Protein AF-A0A9D8ISH4-F1 (afdb_monomer)

Secondary structure (DSSP, 8-state):
----HHHHHHHHHHHHHHHHHHHHHHHHHHHHT----PPPPPPSS-GGGS-SEETTEE--SPPPPPPHHHHHHHT-S-EEEEEEEETTEEEEEEEEEEEE---S-S------HHHHHHHTSSEEESS--EEEE-----TT-BTT-SPBPTTT-PBPPEEEEE-TTT--EEEEEPPBS--EEEEEEEEETTEEEEEEEEEE-EEETTEEES-GGG-

Radius of gyration: 23.62 Å; Cα contacts (8 Å, |Δi|>4): 314; chains: 1; bounding box: 50×70×56 Å

Mean predicted aligned error: 8.75 Å

Sequence (215 aa):
MRFEPSIKVAYIVACATLLSGAIGFRGAVRALNAFLHKQPAPLREPLTTLPMTFGKWRSMTKDEQLAPEVIEELGTSSYLNRVYSIDGDPAKGSLHLHIAFYTGMIDSVPHVPERCFTAGGGLEERAPPKQIRVPVDRSRWRDGEGPTNLASGARYPLATVADPVTLRQDEVVLPLGETLLTMIEFEQKNDPELLILGGYFFVANGRITPSAYSI

Foldseek 3Di:
DDDDPVVVVVVVVVVVVVVCCVVVVVVCCVVVVDDDWFAFDDDPDQPVPPDQDDDQWHFPDPWDDDDPVVCVVQQAPRKTWTKIPGNRDCVRHIDTDIDGDDTGDDDRQDDFCVPVVVVVVFKDFPDDKDKDFDDDPCVQWAAQPADAQPVPRGHFIWGWDQDPPPRDTDIDTAADDTAIKTKTWIAGPVGRVDIDITIDWDCPSRHIGNDSVVD

Structure (mmCIF, N/CA/C/O backbone):
data_AF-A0A9D8ISH4-F1
#
_entry.id   AF-A0A9D8ISH4-F1
#
loop_
_atom_site.group_PDB
_atom_site.id
_atom_site.type_symbol
_atom_site.label_atom_id
_atom_site.label_alt_id
_atom_site.label_comp_id
_atom_site.label_asym_id
_atom_site.label_entity_id
_atom_site.label_seq_id
_atom_site.pdbx_PDB_ins_code
_atom_site.Cartn_x
_atom_site.Cartn_y
_atom_site.Cartn_z
_atom_site.occupancy
_atom_site.B_iso_or_equiv
_atom_site.auth_seq_id
_atom_site.auth_comp_id
_atom_site.auth_asym_id
_atom_site.auth_atom_id
_atom_site.pdbx_PDB_model_num
ATOM 1 N N . MET A 1 1 ? -17.427 45.424 21.864 1.00 51.22 1 MET A N 1
ATOM 2 C CA . MET A 1 1 ? -18.610 44.633 21.453 1.00 51.22 1 MET A CA 1
ATOM 3 C C . MET A 1 1 ? -19.324 44.124 22.700 1.00 51.22 1 MET A C 1
ATOM 5 O O . MET A 1 1 ? -18.663 43.558 23.562 1.00 51.22 1 MET A O 1
ATOM 9 N N . ARG A 1 2 ? -20.634 44.364 22.847 1.00 72.62 2 ARG A N 1
ATOM 10 C CA . ARG A 1 2 ? -21.463 43.778 23.917 1.00 72.62 2 ARG A CA 1
ATOM 11 C C . ARG A 1 2 ? -22.325 42.692 23.282 1.00 72.62 2 ARG A C 1
ATOM 13 O O . ARG A 1 2 ? -23.177 43.009 22.466 1.00 72.62 2 ARG A O 1
ATOM 20 N N . PHE A 1 3 ? -22.070 41.436 23.630 1.00 75.06 3 PHE A N 1
ATOM 21 C CA . PHE A 1 3 ? -22.893 40.317 23.175 1.00 75.06 3 PHE A CA 1
ATOM 22 C C . PHE A 1 3 ? -24.252 40.336 23.872 1.00 75.06 3 PHE A C 1
ATOM 24 O O . PHE A 1 3 ? -24.325 40.633 25.073 1.00 75.06 3 PHE A O 1
ATOM 31 N N . GLU A 1 4 ? -25.300 39.992 23.126 1.00 87.44 4 GLU A N 1
ATOM 32 C CA . GLU A 1 4 ? -26.641 39.818 23.673 1.00 87.44 4 GLU A CA 1
ATOM 33 C C . GLU A 1 4 ? -26.655 38.740 24.774 1.00 87.44 4 GLU A C 1
ATOM 35 O O . GLU A 1 4 ? -25.885 37.774 24.712 1.00 87.44 4 GLU A O 1
ATOM 40 N N . PRO A 1 5 ? -27.511 38.877 25.804 1.00 82.50 5 PRO A N 1
ATOM 41 C CA . PRO A 1 5 ? -27.593 37.914 26.904 1.00 82.50 5 PRO A CA 1
ATOM 42 C C . PRO A 1 5 ? -27.866 36.474 26.445 1.00 82.50 5 PRO A C 1
ATOM 44 O O . PRO A 1 5 ? -27.293 35.539 26.999 1.00 82.50 5 PRO A O 1
ATOM 47 N N . SER A 1 6 ? -28.676 36.300 25.399 1.00 88.06 6 SER A N 1
ATOM 48 C CA . SER A 1 6 ? -28.987 35.012 24.761 1.00 88.06 6 SER A CA 1
ATOM 49 C C . SER A 1 6 ? -27.734 34.300 24.241 1.00 88.06 6 SER A C 1
ATOM 51 O O . SER A 1 6 ? -27.542 33.113 24.499 1.00 88.06 6 SER A O 1
ATOM 53 N N . ILE A 1 7 ? -26.838 35.039 23.581 1.00 89.56 7 ILE A N 1
ATOM 54 C CA . ILE A 1 7 ? -25.576 34.523 23.038 1.00 89.56 7 ILE A CA 1
ATOM 55 C C . ILE A 1 7 ? -24.659 34.053 24.170 1.00 89.56 7 ILE A C 1
ATOM 57 O O . ILE A 1 7 ? -24.036 33.000 24.065 1.00 89.56 7 ILE A O 1
ATOM 61 N N . LYS A 1 8 ? -24.602 34.792 25.285 1.00 88.38 8 LYS A N 1
ATOM 62 C CA . LYS A 1 8 ? -23.792 34.399 26.450 1.00 88.38 8 LYS A CA 1
ATOM 63 C C . LYS A 1 8 ? -24.300 33.109 27.086 1.00 88.38 8 LYS A C 1
ATOM 65 O O . LYS A 1 8 ? -23.495 32.251 27.427 1.00 88.38 8 LYS A O 1
ATOM 70 N N . VAL A 1 9 ? -25.619 32.967 27.226 1.00 91.94 9 VAL A N 1
ATOM 71 C CA . VAL A 1 9 ? -26.234 31.749 27.772 1.00 91.94 9 VAL A CA 1
ATOM 72 C C . VAL A 1 9 ? -25.964 30.558 26.855 1.00 91.94 9 VAL A C 1
ATOM 74 O O . VAL A 1 9 ? -25.479 29.535 27.329 1.00 91.94 9 VAL A O 1
ATOM 77 N N . ALA A 1 10 ? -26.192 30.705 25.547 1.00 91.69 10 ALA A N 1
ATOM 78 C CA . ALA A 1 10 ? -25.908 29.654 24.572 1.00 91.69 10 ALA A CA 1
ATOM 79 C C . ALA A 1 10 ? -24.428 29.234 24.595 1.00 91.69 10 ALA A C 1
ATOM 81 O O . ALA A 1 10 ? -24.122 28.044 24.613 1.00 91.69 10 ALA A O 1
ATOM 82 N N . TYR A 1 11 ? -23.514 30.204 24.674 1.00 93.88 11 TYR A N 1
ATOM 83 C CA . TYR A 1 11 ? -22.078 29.951 24.771 1.00 93.88 11 TYR A CA 1
ATOM 84 C C . TYR A 1 11 ? -21.706 29.187 26.048 1.00 93.88 11 TYR A C 1
ATOM 86 O O . TYR A 1 11 ? -20.989 28.192 25.984 1.00 93.88 11 TYR A O 1
ATOM 94 N N . ILE A 1 12 ? -22.236 29.597 27.206 1.00 95.94 12 ILE A N 1
ATOM 95 C CA . ILE A 1 12 ? -21.991 28.913 28.484 1.00 95.94 12 ILE A CA 1
ATOM 96 C C . ILE A 1 12 ? -22.506 27.474 28.436 1.00 95.94 12 ILE A C 1
ATOM 98 O O . ILE A 1 12 ? -21.797 26.564 28.860 1.00 95.94 12 ILE A O 1
ATOM 102 N N . VAL A 1 13 ? -23.706 27.251 27.894 1.00 96.19 13 VAL A N 1
ATOM 103 C CA . VAL A 1 13 ? -24.284 25.906 27.761 1.00 96.19 13 VAL A CA 1
ATOM 104 C C . VAL A 1 13 ? -23.443 25.038 26.824 1.00 96.19 13 VAL A C 1
ATOM 106 O O . VAL A 1 13 ? -23.154 23.888 27.159 1.00 96.19 13 VAL A O 1
ATOM 109 N N . ALA A 1 14 ? -22.991 25.579 25.691 1.00 95.31 14 ALA A N 1
ATOM 110 C CA . ALA A 1 14 ? -22.111 24.868 24.768 1.00 95.31 14 ALA A CA 1
ATOM 111 C C . ALA A 1 14 ? -20.779 24.493 25.439 1.00 95.31 14 ALA A C 1
ATOM 113 O O . ALA A 1 14 ? -20.383 23.327 25.414 1.00 95.31 14 ALA A O 1
ATOM 114 N N . CYS A 1 15 ? -20.127 25.440 26.120 1.00 96.50 15 CYS A N 1
ATOM 115 C CA . CYS A 1 15 ? -18.898 25.178 26.870 1.00 96.50 15 CYS A CA 1
ATOM 116 C C . CYS A 1 15 ? -19.106 24.138 27.977 1.00 96.50 15 CYS A C 1
ATOM 118 O O . CYS A 1 15 ? -18.292 23.227 28.112 1.00 96.50 15 CYS A O 1
ATOM 120 N N . ALA A 1 16 ? -20.193 24.235 28.745 1.00 96.31 16 ALA A N 1
ATOM 121 C CA . ALA A 1 16 ? -20.512 23.285 29.807 1.00 96.31 16 ALA A CA 1
ATOM 122 C C . ALA A 1 16 ? -20.758 21.873 29.256 1.00 96.31 16 ALA A C 1
ATOM 124 O O . ALA A 1 16 ? -20.293 20.903 29.848 1.00 96.31 16 ALA A O 1
ATOM 125 N N . THR A 1 17 ? -21.426 21.760 28.106 1.00 96.88 17 THR A N 1
ATOM 126 C CA . THR A 1 17 ? -21.674 20.481 27.421 1.00 96.88 17 THR A CA 1
ATOM 127 C C . THR A 1 17 ? -20.376 19.858 26.906 1.00 96.88 17 THR A C 1
ATOM 129 O O . THR A 1 17 ? -20.145 18.664 27.082 1.00 96.88 17 THR A O 1
ATOM 132 N N . LEU A 1 18 ? -19.487 20.658 26.310 1.00 96.56 18 LEU A N 1
ATOM 133 C CA . LEU A 1 18 ? -18.181 20.176 25.851 1.00 96.56 18 LEU A CA 1
ATOM 134 C C . LEU A 1 18 ? -17.292 19.746 27.026 1.00 96.56 18 LEU A C 1
ATOM 136 O O . LEU A 1 18 ? -16.641 18.704 26.956 1.00 96.56 18 LEU A O 1
ATOM 140 N N . LEU A 1 19 ? -17.289 20.512 28.122 1.00 96.62 19 LEU A N 1
ATOM 141 C CA . LEU A 1 19 ? -16.529 20.187 29.331 1.00 96.62 19 LEU A CA 1
ATOM 142 C C . LEU A 1 19 ? -17.052 18.921 30.012 1.00 96.62 19 LEU A C 1
ATOM 144 O O . LEU A 1 19 ? -16.258 18.050 30.372 1.00 96.62 19 LEU A O 1
ATOM 148 N N . SER A 1 20 ? -18.372 18.791 30.164 1.00 95.69 20 SER A N 1
ATOM 149 C CA . SER A 1 20 ? -18.982 17.599 30.755 1.00 95.69 20 SER A CA 1
ATOM 150 C C . SER A 1 20 ? -18.743 16.364 29.887 1.00 95.69 20 SER A C 1
ATOM 152 O O . SER A 1 20 ? -18.366 15.323 30.421 1.00 95.69 20 SER A O 1
ATOM 154 N N . GLY A 1 21 ? -18.845 16.493 28.561 1.00 94.56 21 GLY A N 1
ATOM 155 C CA . GLY A 1 21 ? -18.497 15.437 27.612 1.00 94.56 21 GLY A CA 1
ATOM 156 C C . GLY A 1 21 ? -17.030 15.016 27.716 1.00 94.56 21 GLY A C 1
ATOM 157 O O . GLY A 1 21 ? -16.741 13.830 27.852 1.00 94.56 21 GLY A O 1
ATOM 158 N N . ALA A 1 22 ? -16.095 15.969 27.733 1.00 92.25 22 ALA A N 1
ATOM 159 C CA . ALA A 1 22 ? -14.663 15.679 27.816 1.00 92.25 22 ALA A CA 1
ATOM 160 C C . ALA A 1 22 ? -14.268 14.987 29.134 1.00 92.25 22 ALA A C 1
ATOM 162 O O . ALA A 1 22 ? -13.502 14.020 29.124 1.00 92.25 22 ALA A O 1
ATOM 163 N N . ILE A 1 23 ? -14.792 15.464 30.269 1.00 95.31 23 ILE A N 1
ATOM 164 C CA . ILE A 1 23 ? -14.517 14.882 31.590 1.00 95.31 23 ILE A CA 1
ATOM 165 C C . ILE A 1 23 ? -15.210 13.523 31.727 1.00 95.31 23 ILE A C 1
ATOM 167 O O . ILE A 1 23 ? -14.569 12.549 32.125 1.00 95.31 23 ILE A O 1
ATOM 171 N N . GLY A 1 24 ? -16.492 13.442 31.363 1.00 92.56 24 GLY A N 1
ATOM 172 C CA . GLY A 1 24 ? -17.296 12.225 31.445 1.00 92.56 24 GLY A CA 1
ATOM 173 C C . GLY A 1 24 ? -16.736 11.099 30.582 1.00 92.56 24 GLY A C 1
ATOM 174 O O . GLY A 1 24 ? -16.565 9.986 31.071 1.00 92.56 24 GLY A O 1
ATOM 175 N N . PHE A 1 25 ? -16.351 11.395 29.337 1.00 87.81 25 PHE A N 1
ATOM 176 C CA . PHE A 1 25 ? -15.743 10.416 28.436 1.00 87.81 25 PHE A CA 1
ATOM 177 C C . PHE A 1 25 ? -14.405 9.895 28.973 1.00 87.81 25 PHE A C 1
ATOM 179 O O . PHE A 1 25 ? -14.207 8.685 29.064 1.00 87.81 25 PHE A O 1
ATOM 186 N N . ARG A 1 26 ? -13.500 10.783 29.414 1.00 83.62 26 ARG A N 1
ATOM 187 C CA . ARG A 1 2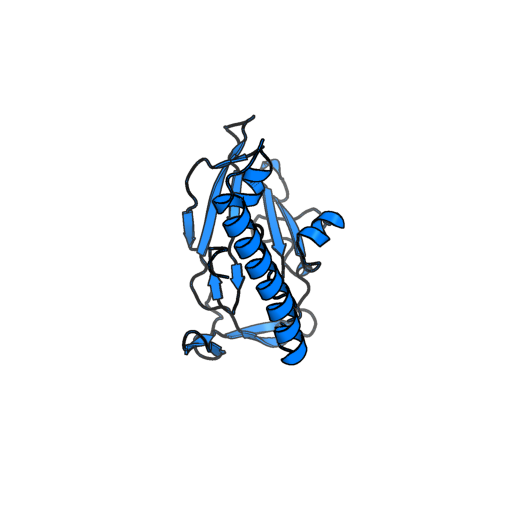6 ? -12.216 10.368 30.014 1.00 83.62 26 ARG A CA 1
ATOM 188 C C . ARG A 1 26 ? -12.411 9.544 31.287 1.00 83.62 26 ARG A C 1
ATOM 190 O O . ARG A 1 26 ? -11.677 8.579 31.502 1.00 83.62 26 ARG A O 1
ATOM 197 N N . GLY A 1 27 ? -13.378 9.920 32.124 1.00 89.06 27 GLY A N 1
ATOM 198 C CA . GLY A 1 27 ? -13.740 9.181 33.332 1.00 89.06 27 GLY A CA 1
ATOM 199 C C . GLY A 1 27 ? -14.270 7.784 33.012 1.00 89.06 27 GLY A C 1
ATOM 200 O O . GLY A 1 27 ? -13.794 6.810 33.589 1.00 89.06 27 GLY A O 1
ATOM 201 N N . ALA A 1 28 ? -15.179 7.679 32.040 1.00 87.75 28 ALA A N 1
ATOM 202 C CA . ALA A 1 28 ? -15.747 6.413 31.589 1.00 87.75 28 ALA A CA 1
ATOM 203 C C . ALA A 1 28 ? -14.683 5.483 30.987 1.00 87.75 28 ALA A C 1
ATOM 205 O O . ALA A 1 28 ? -14.603 4.326 31.385 1.00 87.75 28 ALA A O 1
ATOM 206 N N . VAL A 1 29 ? -13.818 5.983 30.097 1.00 84.44 29 VAL A N 1
ATOM 207 C CA . VAL A 1 29 ? -12.732 5.188 29.490 1.00 84.44 29 VAL A CA 1
ATOM 208 C C . VAL A 1 29 ? -11.794 4.622 30.560 1.00 84.44 29 VAL A C 1
ATOM 210 O O . VAL A 1 29 ? -11.464 3.437 30.519 1.00 84.44 29 VAL A O 1
ATOM 213 N N . ARG A 1 30 ? -11.413 5.437 31.556 1.00 81.31 30 ARG A N 1
ATOM 214 C CA . ARG A 1 30 ? -10.585 4.981 32.685 1.00 81.31 30 ARG A CA 1
ATOM 215 C C . ARG A 1 30 ? -11.300 3.959 33.565 1.00 81.31 30 ARG A C 1
ATOM 217 O O . ARG A 1 30 ? -10.693 2.960 33.925 1.00 81.31 30 ARG A O 1
ATOM 224 N N . ALA A 1 31 ? -12.562 4.199 33.915 1.00 86.81 31 ALA A N 1
ATOM 225 C CA . ALA A 1 31 ? -13.324 3.303 34.785 1.00 86.81 31 ALA A CA 1
ATOM 226 C C . ALA A 1 31 ? -13.604 1.944 34.124 1.00 86.81 31 ALA A C 1
ATOM 228 O O . ALA A 1 31 ? -13.590 0.917 34.795 1.00 86.81 31 ALA A O 1
ATOM 229 N N . LEU A 1 32 ? -13.836 1.939 32.809 1.00 85.38 32 LEU A N 1
ATOM 230 C CA . LEU A 1 32 ? -14.148 0.737 32.037 1.00 85.38 32 LEU A CA 1
ATOM 231 C C . LEU A 1 32 ? -12.897 -0.012 31.551 1.00 85.38 32 LEU A C 1
ATOM 233 O O . LEU A 1 32 ? -13.042 -1.086 30.974 1.00 85.38 32 LEU A O 1
ATOM 237 N N . ASN A 1 33 ? -11.689 0.545 31.740 1.00 76.69 33 ASN A N 1
ATOM 238 C CA . ASN A 1 33 ? -10.442 0.058 31.124 1.00 76.69 33 ASN A CA 1
ATOM 239 C C . ASN A 1 33 ? -10.601 -0.245 29.621 1.00 76.69 33 ASN A C 1
ATOM 241 O O . ASN A 1 33 ? -9.975 -1.152 29.072 1.00 76.69 33 ASN A O 1
ATOM 245 N N . ALA A 1 34 ? -11.473 0.511 28.955 1.00 72.31 34 ALA A N 1
ATOM 246 C CA . ALA A 1 34 ? -11.837 0.284 27.570 1.00 72.31 34 ALA A CA 1
ATOM 247 C C . ALA A 1 34 ? -10.789 0.939 26.669 1.00 72.31 34 ALA A C 1
ATOM 249 O O . ALA A 1 34 ? -10.967 2.057 26.188 1.00 72.31 34 ALA A O 1
ATOM 250 N N . PHE A 1 35 ? -9.680 0.237 26.459 1.00 68.25 35 PHE A N 1
ATOM 251 C CA . PHE A 1 35 ? -8.685 0.603 25.463 1.00 68.25 35 PHE A CA 1
ATOM 252 C C . PHE A 1 35 ? -8.769 -0.400 24.325 1.00 68.25 35 PHE A C 1
ATOM 254 O O . PHE A 1 35 ? -8.566 -1.599 24.514 1.00 68.25 35 PHE A O 1
ATOM 261 N N . LEU A 1 36 ? -9.063 0.095 23.127 1.00 66.50 36 LEU A N 1
ATOM 262 C CA . LEU A 1 36 ? -8.751 -0.669 21.934 1.00 66.50 36 LEU A CA 1
ATOM 263 C C . LEU A 1 36 ? -7.227 -0.822 21.918 1.00 66.50 36 LEU A C 1
ATOM 265 O O . LEU A 1 36 ? -6.49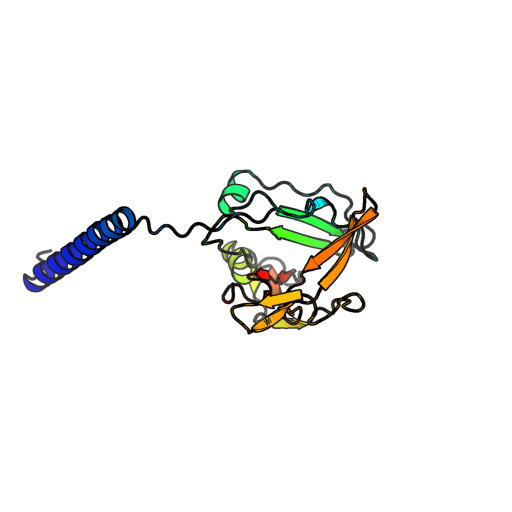6 0.152 22.090 1.00 66.50 36 LEU A O 1
ATOM 269 N N . HIS A 1 37 ? -6.752 -2.053 21.773 1.00 67.38 37 HIS A N 1
ATOM 270 C CA . HIS A 1 37 ? -5.337 -2.354 21.631 1.00 67.38 37 HIS A CA 1
ATOM 271 C C . HIS A 1 37 ? -5.193 -3.329 20.472 1.00 67.38 37 HIS A C 1
ATOM 273 O O . HIS A 1 37 ? -5.579 -4.496 20.570 1.00 67.38 37 HIS A O 1
ATOM 279 N N . LYS A 1 38 ? -4.691 -2.833 19.341 1.00 74.25 38 LYS A N 1
ATOM 280 C CA . LYS A 1 38 ? -4.418 -3.675 18.181 1.00 74.25 38 LYS A CA 1
ATOM 281 C C . LYS A 1 38 ? -3.066 -4.336 18.396 1.00 74.25 38 LYS A C 1
ATOM 283 O O . LYS A 1 38 ? -2.053 -3.649 18.464 1.00 74.25 38 LYS A O 1
ATOM 288 N N . GLN A 1 39 ? -3.049 -5.660 18.503 1.00 77.56 39 GLN A N 1
ATOM 289 C CA . GLN A 1 39 ? -1.787 -6.385 18.597 1.00 77.56 39 GLN A CA 1
ATOM 290 C C . GLN A 1 39 ? -0.997 -6.238 17.287 1.00 77.56 39 GLN A C 1
ATOM 292 O O . GLN A 1 39 ? -1.594 -6.299 16.205 1.00 77.56 39 GLN A O 1
ATOM 297 N N . PRO A 1 40 ? 0.330 -6.037 17.357 1.00 82.38 40 PRO A N 1
ATOM 298 C CA . PRO A 1 40 ? 1.155 -6.005 16.166 1.00 82.38 40 PRO A CA 1
ATOM 299 C C . PRO A 1 40 ? 1.231 -7.399 15.537 1.00 82.38 40 PRO A C 1
ATOM 301 O O . PRO A 1 40 ? 1.553 -8.385 16.193 1.00 82.38 40 PRO A O 1
ATOM 304 N N . ALA A 1 41 ? 0.960 -7.467 14.240 1.00 85.19 41 ALA A N 1
ATOM 305 C CA . ALA A 1 41 ? 1.348 -8.581 13.394 1.00 85.19 41 ALA A CA 1
ATOM 306 C C . ALA A 1 41 ? 2.786 -8.352 12.892 1.00 85.19 41 ALA A C 1
ATOM 308 O O . ALA A 1 41 ? 3.046 -7.288 12.317 1.00 85.19 41 ALA A O 1
ATOM 309 N N . PRO A 1 42 ? 3.721 -9.295 13.098 1.00 87.50 42 PRO A N 1
ATOM 310 C CA . PRO A 1 42 ? 5.059 -9.191 12.537 1.00 87.50 42 PRO A CA 1
ATOM 311 C C . PRO A 1 42 ? 5.039 -9.456 11.028 1.00 87.50 42 PRO A C 1
ATOM 313 O O . PRO A 1 42 ? 4.213 -10.221 10.520 1.00 87.50 42 PRO A O 1
ATOM 316 N N . LEU A 1 43 ? 5.991 -8.857 10.315 1.00 89.62 43 LEU A N 1
ATOM 317 C CA . LEU A 1 43 ? 6.308 -9.276 8.955 1.00 89.62 43 LEU A CA 1
ATOM 318 C C . LEU A 1 43 ? 6.869 -10.705 8.975 1.00 89.62 43 LEU A C 1
ATOM 320 O O . LEU A 1 43 ? 7.671 -11.043 9.844 1.00 89.62 43 LEU A O 1
ATOM 324 N N . ARG A 1 44 ? 6.461 -11.531 8.004 1.00 85.69 44 ARG A N 1
ATOM 325 C CA . ARG A 1 44 ? 7.043 -12.873 7.817 1.00 85.69 44 ARG A CA 1
ATOM 326 C C . ARG A 1 44 ? 8.494 -12.794 7.354 1.00 85.69 44 ARG A C 1
ATOM 328 O O . ARG A 1 44 ? 9.328 -13.555 7.821 1.00 85.69 44 ARG A O 1
ATOM 335 N N . GLU A 1 45 ? 8.772 -11.844 6.468 1.00 87.44 45 GLU A N 1
ATOM 336 C CA . GLU A 1 45 ? 10.099 -11.552 5.941 1.00 87.44 45 GLU A CA 1
ATOM 337 C C . GLU A 1 45 ? 10.301 -10.034 5.840 1.00 87.44 45 GLU A C 1
ATOM 339 O O . GLU A 1 45 ? 9.321 -9.298 5.670 1.00 87.44 45 GLU A O 1
ATOM 344 N N . PRO A 1 46 ? 11.549 -9.542 5.917 1.00 90.25 46 PRO A N 1
ATOM 345 C CA . PRO A 1 46 ? 11.852 -8.143 5.638 1.00 90.25 46 PRO A CA 1
ATOM 346 C C . PRO A 1 46 ? 11.381 -7.730 4.237 1.00 90.25 46 PRO A C 1
ATOM 348 O O . PRO A 1 46 ? 11.580 -8.465 3.278 1.00 90.25 46 PRO A O 1
ATOM 351 N N . LEU A 1 47 ? 10.844 -6.516 4.076 1.00 92.25 47 LEU A N 1
ATOM 352 C CA . LEU A 1 47 ? 10.408 -6.015 2.758 1.00 92.25 47 LEU A CA 1
ATOM 353 C C . LEU A 1 47 ? 11.551 -5.951 1.726 1.00 92.25 47 LEU A C 1
ATOM 355 O O . LEU A 1 47 ? 11.312 -5.963 0.520 1.00 92.25 47 LEU A O 1
ATOM 359 N N . THR A 1 48 ? 12.799 -5.927 2.195 1.00 90.44 48 THR A N 1
ATOM 360 C CA . THR A 1 48 ? 14.009 -5.946 1.369 1.00 90.44 48 THR A CA 1
ATOM 361 C C . THR A 1 48 ? 14.198 -7.255 0.596 1.00 90.44 48 THR A C 1
ATOM 363 O O . THR A 1 48 ? 14.988 -7.259 -0.348 1.00 90.44 48 THR A O 1
ATOM 366 N N . THR A 1 49 ? 13.472 -8.336 0.931 1.00 89.56 49 THR A N 1
ATOM 367 C CA . THR A 1 49 ? 13.502 -9.603 0.173 1.00 89.56 49 THR A CA 1
ATOM 368 C C . THR A 1 49 ? 12.835 -9.498 -1.197 1.00 89.56 49 THR A C 1
ATOM 370 O O . THR A 1 49 ? 13.043 -10.367 -2.046 1.00 89.56 49 THR A O 1
ATOM 373 N N . LEU A 1 50 ? 12.090 -8.416 -1.466 1.00 90.81 50 LEU A N 1
ATOM 374 C CA . LEU A 1 50 ? 11.595 -8.130 -2.808 1.00 90.81 50 LEU A CA 1
ATOM 375 C C . LEU A 1 50 ? 12.756 -8.100 -3.816 1.00 90.81 50 LEU A C 1
ATOM 377 O O . LEU A 1 50 ? 13.822 -7.549 -3.521 1.00 90.81 50 LEU A O 1
ATOM 381 N N . PRO A 1 51 ? 12.577 -8.674 -5.016 1.00 91.69 51 PRO A N 1
ATOM 382 C CA . PRO A 1 51 ? 13.674 -8.863 -5.952 1.00 91.69 51 PRO A CA 1
ATOM 383 C C . PRO A 1 51 ? 14.213 -7.526 -6.470 1.00 91.69 51 PRO A C 1
ATOM 385 O O . PRO A 1 51 ? 13.461 -6.607 -6.779 1.00 91.69 51 PRO A O 1
ATOM 388 N N . MET A 1 52 ? 15.532 -7.438 -6.650 1.00 93.50 52 MET A N 1
ATOM 389 C CA . MET A 1 52 ? 16.187 -6.268 -7.259 1.00 93.50 52 MET A CA 1
ATOM 390 C C . MET A 1 52 ? 15.939 -6.163 -8.770 1.00 93.50 52 MET A C 1
ATOM 392 O O . MET A 1 52 ? 16.290 -5.169 -9.403 1.00 93.50 52 MET A O 1
ATOM 396 N N . THR A 1 53 ? 15.387 -7.203 -9.391 1.00 93.25 53 THR A N 1
ATOM 397 C CA . THR A 1 53 ? 15.114 -7.246 -10.828 1.00 93.25 53 THR A CA 1
ATOM 398 C C . THR A 1 53 ? 13.852 -8.051 -11.091 1.00 93.25 53 THR A C 1
ATOM 400 O O . THR A 1 53 ? 13.704 -9.155 -10.572 1.00 93.25 53 THR A O 1
ATOM 403 N N . PHE A 1 54 ? 12.964 -7.525 -11.929 1.00 90.31 54 PHE A N 1
ATOM 404 C CA . PHE A 1 54 ? 11.800 -8.246 -12.436 1.00 90.31 54 PHE A CA 1
ATOM 405 C C . PHE A 1 54 ? 11.573 -7.895 -13.910 1.00 90.31 54 PHE A C 1
ATOM 407 O O . PHE A 1 54 ? 11.344 -6.744 -14.287 1.00 90.31 54 PHE A O 1
ATOM 414 N N . GLY A 1 55 ? 11.675 -8.896 -14.786 1.00 92.19 55 GLY A N 1
ATOM 415 C CA . GLY A 1 55 ? 11.667 -8.661 -16.231 1.00 92.19 55 GLY A CA 1
ATOM 416 C C . GLY A 1 55 ? 12.777 -7.687 -16.646 1.00 92.19 55 GLY A C 1
ATOM 417 O O . GLY A 1 55 ? 13.949 -7.934 -16.374 1.00 92.19 55 GLY A O 1
ATOM 418 N N . LYS A 1 56 ? 12.403 -6.577 -17.297 1.00 94.75 56 LYS A N 1
ATOM 419 C CA . LYS A 1 56 ? 13.337 -5.513 -17.713 1.00 94.75 56 LYS A CA 1
ATOM 420 C C . LYS A 1 56 ? 13.624 -4.480 -16.623 1.00 94.75 56 LYS A C 1
ATOM 422 O O . LYS A 1 56 ? 14.516 -3.660 -16.790 1.00 94.75 56 LYS A O 1
ATOM 427 N N . TRP A 1 57 ? 12.870 -4.479 -15.531 1.00 96.25 57 TRP A N 1
ATOM 428 C CA . TRP A 1 57 ? 13.034 -3.501 -14.464 1.00 96.25 57 TRP A CA 1
ATOM 429 C C . TRP A 1 57 ? 14.147 -3.941 -13.530 1.00 96.25 57 TRP A C 1
ATOM 431 O O . TRP A 1 57 ? 14.114 -5.054 -13.005 1.00 96.25 57 TRP A O 1
ATOM 441 N N . ARG A 1 58 ? 15.126 -3.065 -13.312 1.00 96.06 58 ARG A N 1
ATOM 442 C CA . ARG A 1 58 ? 16.264 -3.316 -12.430 1.00 96.06 58 ARG A CA 1
ATOM 443 C C . ARG A 1 58 ? 16.459 -2.141 -11.486 1.00 96.06 58 ARG A C 1
ATOM 445 O O . ARG A 1 58 ? 16.536 -1.000 -11.931 1.00 96.06 58 ARG A O 1
ATOM 452 N N . SER A 1 59 ? 16.568 -2.437 -10.197 1.00 93.50 59 SER A N 1
ATOM 453 C CA . SER A 1 59 ? 17.073 -1.490 -9.211 1.00 93.50 59 SER A CA 1
ATOM 454 C C . SER A 1 59 ? 18.596 -1.586 -9.184 1.00 93.50 59 SER A C 1
ATOM 456 O O . S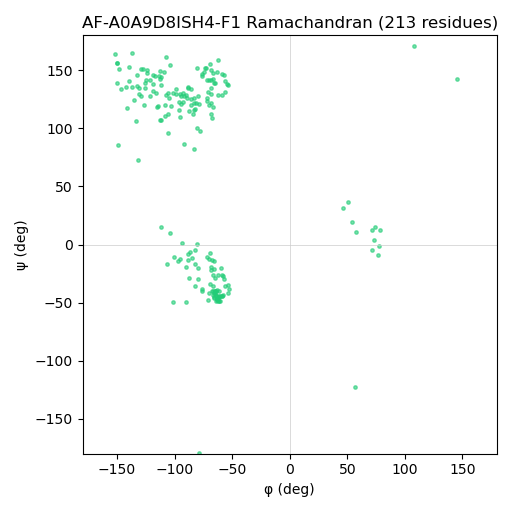ER A 1 59 ? 19.155 -2.661 -8.957 1.00 93.50 59 SER A O 1
ATOM 458 N N . MET A 1 60 ? 19.263 -0.472 -9.479 1.00 84.75 60 MET A N 1
ATOM 459 C CA . MET A 1 60 ? 20.727 -0.351 -9.450 1.00 84.75 60 MET A CA 1
ATOM 460 C C . MET A 1 60 ? 21.225 0.330 -8.171 1.00 84.75 60 MET A C 1
ATOM 462 O O . MET A 1 60 ? 22.427 0.353 -7.906 1.00 84.75 60 MET A O 1
ATOM 466 N N . THR A 1 61 ? 20.309 0.896 -7.388 1.00 80.19 61 THR A N 1
ATOM 467 C CA . THR A 1 61 ? 20.594 1.658 -6.176 1.00 80.19 61 THR A CA 1
ATOM 468 C C . THR A 1 61 ? 20.209 0.860 -4.935 1.00 80.19 61 THR A C 1
ATOM 470 O O . THR A 1 61 ? 19.470 -0.125 -4.993 1.00 80.19 61 THR A O 1
ATOM 473 N N . LYS A 1 62 ? 20.755 1.267 -3.786 1.00 87.38 62 LYS A N 1
ATOM 474 C CA . LYS A 1 62 ? 20.261 0.789 -2.493 1.00 87.38 62 LYS A CA 1
ATOM 475 C C . LYS A 1 62 ? 18.871 1.366 -2.235 1.00 87.38 62 LYS A C 1
ATOM 477 O O . LYS A 1 62 ? 18.553 2.441 -2.737 1.00 87.38 62 LYS A O 1
ATOM 482 N N . ASP A 1 63 ? 18.104 0.663 -1.411 1.00 92.94 63 ASP A N 1
ATOM 483 C CA . ASP A 1 63 ? 16.809 1.139 -0.932 1.00 92.94 63 ASP A CA 1
ATOM 484 C C . ASP A 1 63 ? 16.966 2.495 -0.240 1.00 92.94 63 ASP A C 1
ATOM 486 O O . ASP A 1 63 ? 17.866 2.687 0.588 1.00 92.94 63 ASP A O 1
ATOM 490 N N . GLU A 1 64 ? 16.109 3.438 -0.616 1.00 93.38 64 GLU A N 1
ATOM 491 C CA . GLU A 1 64 ? 16.155 4.801 -0.108 1.00 93.38 64 GLU A CA 1
ATOM 492 C C . GLU A 1 64 ? 15.717 4.815 1.356 1.00 93.38 64 GLU A C 1
ATOM 494 O O . GLU A 1 64 ? 14.692 4.241 1.731 1.00 93.38 64 GLU A O 1
ATOM 499 N N . GLN A 1 65 ? 16.509 5.479 2.193 1.00 93.88 65 GLN A N 1
ATOM 500 C CA . GLN A 1 65 ? 16.178 5.684 3.597 1.00 93.88 65 GLN A CA 1
ATOM 501 C C . GLN A 1 65 ? 15.441 7.009 3.737 1.00 93.88 65 GLN A C 1
ATOM 503 O O . GLN A 1 65 ? 15.918 8.045 3.272 1.00 93.88 65 GLN A O 1
ATOM 508 N N . LEU A 1 66 ? 14.283 6.968 4.386 1.00 92.06 66 LEU A N 1
ATOM 509 C CA . LEU A 1 66 ? 13.528 8.158 4.742 1.00 92.06 66 LEU A CA 1
ATOM 510 C C . LEU A 1 66 ? 14.192 8.872 5.921 1.00 92.06 66 LEU A C 1
ATOM 512 O O . LEU A 1 66 ? 14.796 8.244 6.794 1.00 92.06 66 LEU A O 1
ATOM 516 N N . ALA A 1 67 ? 14.065 10.198 5.941 1.00 93.50 67 ALA A N 1
ATOM 517 C CA . ALA A 1 67 ? 14.496 10.994 7.080 1.00 93.50 67 ALA A CA 1
ATOM 51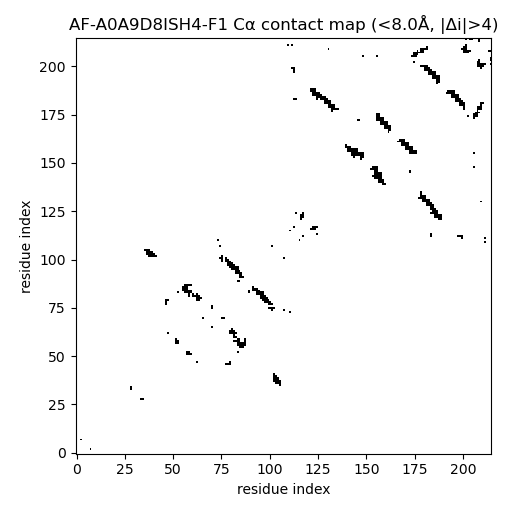8 C C . ALA A 1 67 ? 13.672 10.625 8.333 1.00 93.50 67 ALA A C 1
ATOM 520 O O . ALA A 1 67 ? 12.501 10.256 8.190 1.00 93.50 67 ALA A O 1
ATOM 521 N N . PRO A 1 68 ? 14.242 10.716 9.550 1.00 93.12 68 PRO A N 1
ATOM 522 C CA . PRO A 1 68 ? 13.550 10.348 10.787 1.00 93.12 68 PRO A CA 1
ATOM 523 C C . PRO A 1 68 ? 12.188 11.025 10.963 1.00 93.12 68 PRO A C 1
ATOM 525 O O . PRO A 1 68 ? 11.237 10.381 11.394 1.00 93.12 68 PRO A O 1
ATOM 528 N N . GLU A 1 69 ? 12.081 12.291 10.565 1.00 91.38 69 GLU A N 1
ATOM 529 C CA . GLU A 1 69 ? 10.855 13.085 10.652 1.00 91.38 69 GLU A CA 1
ATOM 530 C C . GLU A 1 69 ? 9.761 12.508 9.740 1.00 91.38 69 GLU A C 1
ATOM 532 O O . GLU A 1 69 ? 8.607 12.378 10.138 1.00 91.38 69 GLU A O 1
ATOM 537 N N . VAL A 1 70 ? 10.138 12.065 8.536 1.00 88.38 70 VAL A N 1
ATOM 538 C CA . VAL A 1 70 ? 9.210 11.430 7.589 1.00 88.38 70 VAL A CA 1
ATOM 539 C C . VAL A 1 70 ? 8.774 10.054 8.092 1.00 88.38 70 VAL A C 1
ATOM 541 O O . VAL A 1 70 ? 7.636 9.657 7.873 1.00 88.38 70 VAL A O 1
ATOM 544 N N . ILE A 1 71 ? 9.649 9.315 8.780 1.00 89.69 71 ILE A N 1
ATOM 545 C CA . ILE A 1 71 ? 9.302 8.018 9.385 1.00 89.69 71 ILE A CA 1
ATOM 546 C C . ILE A 1 71 ? 8.286 8.201 10.519 1.00 89.69 71 ILE A C 1
ATOM 548 O O . ILE A 1 71 ? 7.366 7.391 10.655 1.00 89.69 71 ILE A O 1
ATOM 552 N N . GLU A 1 72 ? 8.444 9.255 11.323 1.00 88.00 72 GLU A N 1
ATOM 553 C CA . GLU A 1 72 ? 7.499 9.609 12.382 1.00 88.00 72 GLU A CA 1
ATOM 554 C C . GLU A 1 72 ? 6.120 9.945 11.802 1.00 88.00 72 GLU A C 1
ATOM 556 O O . GLU A 1 72 ? 5.122 9.369 12.238 1.00 88.00 72 GLU A O 1
ATOM 561 N N . GLU A 1 73 ? 6.066 10.790 10.768 1.00 86.12 73 GLU A N 1
ATOM 562 C CA . GLU A 1 73 ? 4.820 11.135 10.072 1.00 86.12 73 GLU A CA 1
ATOM 563 C C . GLU A 1 73 ? 4.183 9.932 9.368 1.00 86.12 73 GLU A C 1
ATOM 565 O O . GLU A 1 73 ? 2.965 9.753 9.424 1.00 86.12 73 GLU A O 1
ATOM 570 N N . LEU A 1 74 ? 5.002 9.074 8.748 1.00 87.31 74 LEU A N 1
ATOM 571 C CA . LEU A 1 74 ? 4.550 7.842 8.109 1.00 87.31 74 LEU A CA 1
ATOM 572 C C . LEU A 1 74 ? 3.930 6.880 9.127 1.00 87.31 74 LEU A C 1
ATOM 574 O O . LEU A 1 74 ? 3.113 6.048 8.747 1.00 87.31 74 LEU A O 1
ATOM 578 N N . GLY A 1 75 ? 4.318 6.949 10.404 1.00 87.88 75 GLY A N 1
ATOM 579 C CA . GLY A 1 75 ? 3.776 6.107 11.470 1.00 87.88 75 GLY A CA 1
ATOM 580 C C . GLY A 1 75 ? 4.220 4.641 11.401 1.00 87.88 75 GLY A C 1
ATOM 581 O O . GLY A 1 75 ? 3.658 3.788 12.088 1.00 87.88 75 GLY A O 1
ATOM 582 N N . THR A 1 76 ? 5.216 4.305 10.578 1.00 89.19 76 THR A N 1
ATOM 583 C CA . THR A 1 76 ? 5.826 2.970 10.569 1.00 89.19 76 THR A CA 1
ATOM 584 C C . THR A 1 76 ? 7.292 3.015 10.162 1.00 89.19 76 THR A C 1
ATOM 586 O O . THR A 1 76 ? 7.684 3.706 9.227 1.00 89.19 76 THR A O 1
ATOM 589 N N . SER A 1 77 ? 8.111 2.217 10.847 1.00 89.81 77 SER A N 1
ATOM 590 C CA . SER A 1 77 ? 9.506 1.960 10.475 1.00 89.81 77 SER A CA 1
ATOM 591 C C . SER A 1 77 ? 9.660 0.782 9.509 1.00 89.81 77 SER A C 1
ATOM 593 O O . SER A 1 77 ? 10.747 0.546 8.990 1.00 89.81 77 SER A O 1
ATOM 595 N N . SER A 1 78 ? 8.584 0.029 9.256 1.00 92.31 78 SER A N 1
ATOM 596 C CA . SER A 1 78 ? 8.571 -1.078 8.300 1.00 92.31 78 SER A CA 1
ATOM 597 C C . SER A 1 78 ? 8.126 -0.569 6.935 1.00 92.31 78 SER A C 1
ATOM 599 O O . SER A 1 78 ? 6.942 -0.623 6.598 1.00 92.31 78 SER A O 1
ATOM 601 N N . TYR A 1 79 ? 9.081 -0.070 6.155 1.00 94.38 79 TYR A N 1
ATOM 602 C CA . TYR A 1 79 ? 8.838 0.431 4.807 1.00 94.38 79 TYR A CA 1
ATOM 603 C C . TYR A 1 79 ? 9.921 -0.018 3.816 1.00 94.38 79 TYR A C 1
ATOM 605 O O . TYR A 1 79 ? 10.991 -0.490 4.204 1.00 94.38 79 TYR A O 1
ATOM 613 N N . LEU A 1 80 ? 9.624 0.117 2.525 1.00 95.62 80 LEU A N 1
ATOM 614 C CA . LEU A 1 80 ? 10.567 -0.038 1.423 1.00 95.62 80 LEU A CA 1
ATOM 615 C C . LEU A 1 80 ? 10.361 1.104 0.431 1.00 95.62 80 LEU A C 1
ATOM 617 O O . LEU A 1 80 ? 9.264 1.243 -0.108 1.00 95.62 80 LEU A O 1
ATOM 621 N N . ASN A 1 81 ? 11.434 1.839 0.139 1.00 95.44 81 ASN A N 1
ATOM 622 C CA . ASN A 1 81 ? 11.500 2.776 -0.978 1.00 95.44 81 ASN A CA 1
ATOM 623 C C . ASN A 1 81 ? 12.550 2.281 -1.962 1.00 95.44 81 ASN A C 1
ATOM 625 O O . ASN A 1 81 ? 13.726 2.169 -1.614 1.00 95.44 81 ASN A O 1
ATOM 629 N N . ARG A 1 82 ? 12.136 1.970 -3.188 1.00 95.31 82 ARG A N 1
ATOM 630 C CA . ARG A 1 82 ? 13.045 1.456 -4.211 1.00 95.31 82 ARG A CA 1
ATOM 631 C C . ARG A 1 82 ? 12.703 2.011 -5.578 1.00 95.31 82 ARG A C 1
ATOM 633 O O . ARG A 1 82 ? 11.547 1.991 -5.991 1.00 95.31 82 ARG A O 1
ATOM 640 N N . VAL A 1 83 ? 13.735 2.418 -6.305 1.00 95.31 83 VAL A N 1
ATOM 641 C CA . VAL A 1 83 ? 13.616 2.875 -7.687 1.00 95.31 83 VAL A CA 1
ATOM 642 C C . VAL A 1 83 ? 14.052 1.762 -8.629 1.00 95.31 83 VAL A C 1
ATOM 644 O O . VAL A 1 83 ? 15.123 1.179 -8.471 1.00 95.31 83 VAL A O 1
ATOM 647 N N . TYR A 1 84 ? 13.224 1.470 -9.625 1.00 96.06 84 TYR A N 1
ATOM 648 C CA . TYR A 1 84 ? 13.566 0.577 -10.723 1.00 96.06 84 TYR A CA 1
ATOM 649 C C . TYR A 1 84 ? 13.672 1.365 -12.018 1.00 96.06 84 TYR A C 1
ATOM 651 O O . TYR A 1 84 ? 12.868 2.257 -12.275 1.00 96.06 84 TYR A O 1
ATOM 659 N N . SER A 1 85 ? 14.608 0.975 -12.875 1.00 96.38 85 SER A N 1
ATOM 660 C CA . SER A 1 85 ? 14.736 1.537 -14.218 1.00 96.38 85 SER A CA 1
ATOM 661 C C . SER A 1 85 ? 14.768 0.441 -15.272 1.00 96.38 85 SER A C 1
ATOM 663 O O . SER A 1 85 ? 15.213 -0.682 -15.007 1.00 96.38 85 SER A O 1
ATOM 665 N N . ILE A 1 86 ? 14.289 0.753 -16.474 1.00 95.12 86 ILE A N 1
ATOM 666 C CA . ILE A 1 86 ? 14.272 -0.203 -17.586 1.00 95.12 86 ILE A CA 1
ATOM 667 C C . ILE A 1 86 ? 15.710 -0.475 -18.036 1.00 95.12 86 ILE A C 1
ATOM 669 O O . ILE A 1 86 ? 16.447 0.437 -18.392 1.00 95.12 86 ILE A O 1
ATOM 673 N N . ASP A 1 87 ? 16.121 -1.741 -17.998 1.00 93.44 87 ASP A N 1
ATOM 674 C CA . ASP A 1 87 ? 17.491 -2.211 -18.229 1.00 93.44 87 ASP A CA 1
ATOM 675 C C . ASP A 1 87 ? 18.547 -1.529 -17.329 1.00 93.44 87 ASP A C 1
ATOM 677 O O . ASP A 1 87 ? 19.740 -1.568 -17.630 1.00 93.44 87 ASP A O 1
ATOM 681 N N . GLY A 1 88 ? 18.125 -0.916 -16.215 1.00 90.69 88 GLY A N 1
ATOM 682 C CA . GLY A 1 88 ? 18.987 -0.112 -15.342 1.00 90.69 88 GLY A CA 1
ATOM 683 C C . GLY A 1 88 ? 19.277 1.307 -15.850 1.00 90.69 88 GLY A C 1
ATOM 684 O O . GLY A 1 88 ? 20.159 1.959 -15.300 1.00 90.69 88 GLY A O 1
ATOM 685 N N . ASP A 1 89 ? 18.554 1.784 -16.867 1.00 92.69 89 ASP A N 1
ATOM 686 C CA . ASP A 1 89 ? 18.694 3.123 -17.446 1.00 92.69 89 ASP A CA 1
ATOM 687 C C . ASP A 1 89 ? 17.448 3.986 -17.147 1.00 92.69 89 ASP A C 1
ATOM 689 O O . ASP A 1 89 ? 16.386 3.754 -17.738 1.00 92.69 89 ASP A O 1
ATOM 693 N N . PRO A 1 90 ? 17.541 4.980 -16.238 1.00 90.00 90 PRO A N 1
ATOM 694 C CA . PRO A 1 90 ? 16.416 5.845 -15.882 1.00 90.00 90 PRO A CA 1
ATOM 695 C C . PRO A 1 90 ? 15.834 6.625 -17.065 1.00 90.00 90 PRO A C 1
ATOM 697 O O . PRO A 1 90 ? 14.643 6.932 -17.050 1.00 90.00 90 PRO A O 1
ATOM 700 N N . ALA A 1 91 ? 16.629 6.906 -18.106 1.00 89.75 91 ALA A N 1
ATOM 701 C CA . ALA A 1 91 ? 16.169 7.644 -19.283 1.00 89.75 91 ALA A CA 1
ATOM 702 C C . ALA A 1 91 ? 15.155 6.848 -20.122 1.00 89.75 91 ALA A C 1
A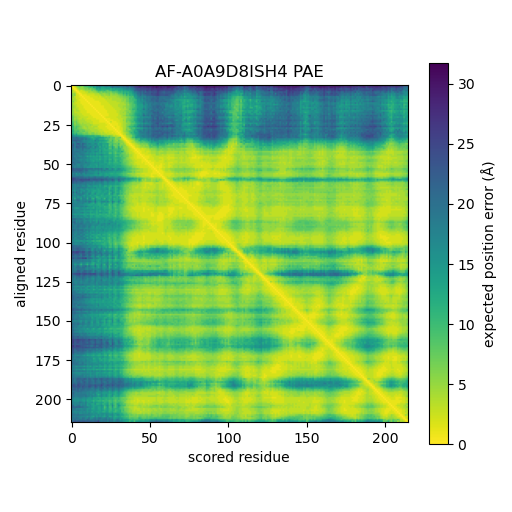TOM 704 O O . ALA A 1 91 ? 14.364 7.432 -20.860 1.00 89.75 91 ALA A O 1
ATOM 705 N N . LYS A 1 92 ? 15.146 5.514 -19.998 1.00 91.44 92 LYS A N 1
ATOM 706 C CA . LYS A 1 92 ? 14.153 4.645 -20.648 1.00 91.44 92 LYS A CA 1
ATOM 707 C C . LYS A 1 92 ? 12.844 4.547 -19.865 1.00 91.44 92 LYS A C 1
ATOM 709 O O . LYS A 1 92 ? 11.847 4.084 -20.414 1.00 91.44 92 LYS A O 1
ATOM 714 N N . GLY A 1 93 ? 12.855 4.931 -18.590 1.00 89.75 93 GLY A N 1
ATOM 715 C CA . GLY A 1 93 ? 11.712 4.863 -17.689 1.00 89.75 93 GLY A CA 1
ATOM 716 C C . GLY A 1 93 ? 12.132 4.539 -16.258 1.00 89.75 93 GLY A C 1
ATOM 717 O O . GLY A 1 93 ? 13.019 3.710 -16.032 1.00 89.75 93 GLY A O 1
ATOM 718 N N . SER A 1 94 ? 11.452 5.167 -15.299 1.00 91.62 94 SER A N 1
ATOM 719 C CA . SER A 1 94 ? 11.659 4.984 -13.861 1.00 91.62 94 SER A CA 1
ATOM 720 C C . SER A 1 94 ? 10.351 4.595 -13.171 1.00 91.62 94 SER A C 1
ATOM 722 O O . SER A 1 94 ? 9.286 5.103 -13.517 1.00 91.62 94 SER A O 1
ATOM 724 N N . LEU A 1 95 ? 10.434 3.700 -12.189 1.00 93.06 95 LEU A N 1
ATOM 725 C CA . LEU A 1 95 ? 9.338 3.309 -11.308 1.00 93.06 95 LEU A CA 1
ATOM 726 C C . LEU A 1 95 ? 9.788 3.470 -9.858 1.00 93.06 95 LEU A C 1
ATOM 728 O O . LEU A 1 95 ? 10.712 2.789 -9.416 1.00 93.06 95 LEU A O 1
ATOM 732 N N . HIS A 1 96 ? 9.086 4.317 -9.112 1.00 93.44 96 HIS A N 1
ATOM 733 C CA . HIS A 1 96 ? 9.296 4.499 -7.680 1.00 93.44 96 HIS A CA 1
ATOM 734 C C . HIS A 1 96 ? 8.306 3.613 -6.922 1.00 93.44 96 HIS A C 1
ATOM 736 O O . HIS A 1 96 ? 7.100 3.854 -6.936 1.00 93.44 96 HIS A O 1
ATOM 742 N N . LEU A 1 97 ? 8.813 2.559 -6.286 1.00 94.25 97 LEU A N 1
ATOM 743 C CA . LEU A 1 97 ? 8.039 1.659 -5.443 1.00 94.25 97 LEU A CA 1
ATOM 744 C C . LEU A 1 97 ? 8.143 2.113 -3.988 1.00 94.25 97 LEU A C 1
ATOM 746 O O . LEU A 1 97 ? 9.236 2.127 -3.423 1.00 94.25 97 LEU A O 1
ATOM 750 N N . HIS A 1 98 ? 6.995 2.406 -3.385 1.00 94.38 98 HIS A N 1
ATOM 751 C CA . HIS A 1 98 ? 6.853 2.618 -1.950 1.00 94.38 98 HIS A CA 1
ATOM 752 C C . HIS A 1 98 ? 5.944 1.539 -1.358 1.00 94.38 98 HIS A C 1
ATOM 754 O O . HIS A 1 98 ? 4.850 1.295 -1.868 1.00 94.38 98 HIS A O 1
ATOM 760 N N . ILE A 1 99 ? 6.387 0.897 -0.280 1.00 94.75 99 ILE A N 1
ATOM 761 C CA . ILE A 1 99 ? 5.578 -0.029 0.518 1.00 94.75 99 ILE A CA 1
ATOM 762 C C . ILE A 1 99 ? 5.699 0.393 1.973 1.00 94.75 99 ILE A C 1
ATOM 764 O O . ILE A 1 99 ? 6.811 0.485 2.481 1.00 94.75 99 ILE A O 1
ATOM 768 N N . ALA A 1 100 ? 4.571 0.578 2.650 1.00 93.31 100 ALA A N 1
ATOM 769 C CA . ALA A 1 100 ? 4.512 0.823 4.085 1.00 93.31 100 ALA A CA 1
ATOM 770 C C . ALA A 1 100 ? 3.668 -0.266 4.757 1.00 93.31 100 ALA A C 1
ATOM 772 O O . ALA A 1 100 ? 2.543 -0.549 4.338 1.00 93.31 100 ALA A O 1
ATOM 773 N N . PHE A 1 101 ? 4.219 -0.894 5.795 1.00 92.69 101 PHE A N 1
ATOM 774 C CA . PHE A 1 101 ? 3.542 -1.926 6.571 1.00 92.69 101 PHE A CA 1
ATOM 775 C C . PHE A 1 101 ? 3.160 -1.390 7.949 1.00 92.69 101 PHE A C 1
ATOM 777 O O . PHE A 1 101 ? 4.010 -1.157 8.809 1.00 92.69 101 PHE A O 1
ATOM 784 N N . TYR A 1 102 ? 1.860 -1.212 8.159 1.00 89.81 102 TYR A N 1
ATOM 785 C CA . TYR A 1 102 ? 1.302 -0.684 9.398 1.00 89.81 102 TYR A CA 1
ATOM 786 C C . TYR A 1 102 ? 0.903 -1.814 10.339 1.00 89.81 102 TYR A C 1
ATOM 788 O O . TYR A 1 102 ? 0.137 -2.708 9.975 1.00 89.81 102 TYR A O 1
ATOM 796 N N . THR A 1 103 ? 1.383 -1.760 11.579 1.00 87.31 103 THR A N 1
ATOM 797 C CA . THR A 1 103 ? 1.100 -2.783 12.584 1.00 87.31 103 THR A CA 1
ATOM 798 C C . THR A 1 103 ? 1.060 -2.180 13.985 1.00 87.31 103 THR A C 1
ATOM 800 O O . THR A 1 103 ? 1.693 -1.163 14.240 1.00 87.31 103 THR A O 1
ATOM 803 N N . GLY A 1 104 ? 0.280 -2.770 14.895 1.00 78.50 104 GLY A N 1
ATOM 804 C CA . GLY A 1 104 ? 0.228 -2.338 16.300 1.00 78.50 104 GLY A CA 1
ATOM 805 C C . GLY A 1 104 ? -0.495 -1.011 16.576 1.00 78.50 104 GLY A C 1
ATOM 806 O O . GLY A 1 104 ? -0.535 -0.575 17.723 1.00 78.50 104 GLY A O 1
ATOM 807 N N . MET A 1 105 ? -1.087 -0.372 15.560 1.00 76.31 105 MET A N 1
ATOM 808 C CA . MET A 1 105 ? -1.805 0.904 15.687 1.00 76.31 105 MET A CA 1
ATOM 809 C C . MET A 1 105 ? -3.245 0.803 15.184 1.00 76.31 105 MET A C 1
ATOM 811 O O . MET A 1 105 ? -3.545 0.037 14.266 1.00 76.31 105 MET A O 1
ATOM 815 N N . ILE A 1 106 ? -4.146 1.568 15.801 1.00 65.06 106 ILE A N 1
ATOM 816 C CA . ILE A 1 106 ? -5.589 1.529 15.505 1.00 65.06 106 ILE A CA 1
ATOM 817 C C . ILE A 1 106 ? -5.965 2.472 14.364 1.00 65.06 106 ILE A C 1
ATOM 819 O O . ILE A 1 106 ? -6.904 2.168 13.639 1.00 65.06 106 ILE A O 1
ATOM 823 N N . ASP A 1 107 ? -5.219 3.561 14.186 1.00 66.56 107 ASP A N 1
ATOM 824 C CA . ASP A 1 107 ? -5.566 4.642 13.265 1.00 66.56 107 ASP A CA 1
ATOM 825 C C . ASP A 1 107 ? -4.367 5.011 12.384 1.00 66.56 107 ASP A C 1
ATOM 827 O O . ASP A 1 107 ? -3.669 5.997 12.606 1.00 66.56 107 ASP A O 1
ATOM 831 N N . SER A 1 108 ? -4.050 4.141 11.426 1.00 70.81 108 SER A N 1
ATOM 832 C CA . SER A 1 108 ? -3.042 4.442 10.412 1.00 70.81 108 SER A CA 1
ATOM 833 C C . SER A 1 108 ? -3.712 5.160 9.246 1.00 70.81 108 SER A C 1
ATOM 835 O O . SER A 1 108 ? -4.527 4.555 8.547 1.00 70.81 108 SER A O 1
ATOM 837 N N . VAL A 1 109 ? -3.346 6.418 9.011 1.00 75.06 109 VAL A N 1
ATOM 838 C CA . VAL A 1 109 ? -3.801 7.169 7.839 1.00 75.06 109 VAL A CA 1
ATOM 839 C C . VAL A 1 109 ? -2.884 6.824 6.664 1.00 75.06 109 VAL A C 1
ATOM 841 O O . VAL A 1 109 ? -1.708 7.182 6.693 1.00 75.06 109 VAL A O 1
ATOM 844 N N . PRO A 1 110 ? -3.372 6.124 5.629 1.00 78.12 110 PRO A N 1
ATOM 845 C CA . PRO A 1 110 ? -2.535 5.789 4.489 1.00 78.12 110 PRO A CA 1
ATOM 846 C C . PRO A 1 110 ? -2.211 7.034 3.651 1.00 78.12 110 PRO A C 1
ATOM 848 O O . PRO A 1 110 ? -3.079 7.875 3.390 1.00 78.12 110 PRO A O 1
ATOM 851 N N . HIS A 1 111 ? -0.978 7.107 3.157 1.00 82.62 111 HIS A N 1
ATOM 852 C CA . HIS A 1 111 ? -0.563 8.119 2.188 1.00 82.62 111 HIS A CA 1
ATOM 853 C C . HIS A 1 111 ? -0.952 7.677 0.775 1.00 82.62 111 HIS A C 1
ATOM 855 O O . HIS A 1 111 ? -0.466 6.664 0.274 1.00 82.62 111 HIS A O 1
ATOM 861 N N . VAL A 1 112 ? -1.844 8.436 0.138 1.00 87.88 112 VAL A N 1
ATOM 862 C CA . VAL A 1 112 ? -2.296 8.202 -1.242 1.00 87.88 112 VAL A CA 1
ATOM 863 C C . VAL A 1 112 ? -1.834 9.334 -2.164 1.00 87.88 112 VAL A C 1
ATOM 865 O O . VAL A 1 112 ? -1.817 10.492 -1.724 1.00 87.88 112 VAL A O 1
ATOM 868 N N . PRO A 1 113 ? -1.490 9.047 -3.434 1.00 85.38 113 PRO A N 1
ATOM 869 C CA . PRO A 1 113 ? -1.031 10.055 -4.383 1.00 85.38 113 PRO A CA 1
ATOM 870 C C . PRO A 1 113 ? -1.983 11.248 -4.539 1.00 85.38 113 PRO A C 1
ATOM 872 O O . PRO A 1 113 ? -1.491 12.373 -4.514 1.00 85.38 113 PRO A O 1
ATOM 875 N N . GLU A 1 114 ? -3.314 11.057 -4.597 1.00 83.12 114 GLU A N 1
ATOM 876 C CA . GLU A 1 114 ? -4.270 12.178 -4.763 1.00 83.12 114 GLU A CA 1
ATOM 877 C C . GLU A 1 114 ? -4.152 13.245 -3.663 1.00 83.12 114 GLU A C 1
ATOM 879 O O . GLU A 1 114 ? -4.398 14.429 -3.886 1.00 83.12 114 GLU A O 1
ATOM 884 N N . ARG A 1 115 ? -3.749 12.841 -2.452 1.00 83.75 115 ARG A N 1
ATOM 885 C CA . ARG A 1 115 ? -3.576 13.757 -1.319 1.00 83.75 115 ARG A CA 1
ATOM 886 C C . ARG A 1 115 ? -2.158 14.296 -1.275 1.00 83.75 115 ARG A C 1
ATOM 888 O O . ARG A 1 115 ? -1.966 15.499 -1.139 1.00 83.75 115 ARG A O 1
ATOM 895 N N . CYS A 1 116 ? -1.168 13.412 -1.369 1.00 83.00 116 CYS A N 1
ATOM 896 C CA . CYS A 1 116 ? 0.225 13.768 -1.122 1.00 83.00 116 CYS A CA 1
ATOM 897 C C . CYS A 1 116 ? 0.856 14.551 -2.280 1.00 83.00 116 CYS A C 1
ATOM 899 O O . CYS A 1 116 ? 1.589 15.505 -2.032 1.00 83.00 116 CYS A O 1
ATOM 901 N N . PHE A 1 117 ? 0.572 14.189 -3.533 1.00 83.06 117 PHE A N 1
ATOM 902 C CA . PHE A 1 117 ? 1.191 14.842 -4.693 1.00 83.06 117 PHE A CA 1
ATOM 903 C C . PHE A 1 117 ? 0.570 16.213 -4.964 1.00 83.06 117 PHE A C 1
ATOM 905 O O . PHE A 1 117 ? 1.291 17.177 -5.224 1.00 83.06 117 PHE A O 1
ATOM 912 N N . THR A 1 118 ? -0.746 16.328 -4.787 1.00 79.75 118 THR A N 1
ATOM 913 C CA . THR A 1 118 ? -1.476 17.592 -4.924 1.00 79.75 118 THR A CA 1
ATOM 914 C C . THR A 1 118 ? -1.144 18.568 -3.788 1.00 79.75 118 THR A C 1
ATOM 916 O O . THR A 1 118 ? -0.908 19.751 -4.037 1.00 79.75 118 THR A O 1
ATOM 919 N N . ALA A 1 119 ? -1.048 18.095 -2.535 1.00 76.50 119 ALA A N 1
ATOM 920 C CA . ALA A 1 119 ? -0.698 18.949 -1.390 1.00 76.50 119 ALA A CA 1
ATOM 921 C C . ALA A 1 119 ? 0.727 19.524 -1.474 1.00 76.50 119 ALA A C 1
ATOM 923 O O . ALA A 1 119 ? 0.969 20.625 -0.983 1.00 76.50 119 ALA A O 1
ATOM 924 N N . GLY A 1 120 ? 1.654 18.819 -2.136 1.00 71.00 120 GLY A N 1
ATOM 925 C CA . GLY A 1 120 ? 3.008 19.310 -2.413 1.00 71.00 120 GLY A CA 1
ATOM 926 C C . GLY A 1 120 ? 3.070 20.466 -3.424 1.00 71.00 120 GLY A C 1
ATOM 927 O O . GLY A 1 120 ? 4.136 21.041 -3.630 1.00 71.00 120 GLY A O 1
ATOM 928 N N . GLY A 1 121 ? 1.951 20.819 -4.068 1.00 67.56 121 GLY A N 1
ATOM 929 C CA . GLY A 1 121 ? 1.793 22.015 -4.903 1.00 67.56 121 GLY A CA 1
ATOM 930 C C . GLY A 1 121 ? 2.415 21.959 -6.304 1.00 67.56 121 GLY A C 1
ATOM 931 O O . GLY A 1 121 ? 2.149 22.860 -7.107 1.00 67.56 121 GLY A O 1
ATOM 932 N N . GLY A 1 122 ? 3.210 20.927 -6.610 1.00 74.06 122 GLY A N 1
ATOM 933 C CA . GLY A 1 122 ? 3.947 20.776 -7.873 1.00 74.06 122 GLY A CA 1
ATOM 934 C C . GLY A 1 122 ? 3.280 19.899 -8.938 1.00 74.06 122 GLY A C 1
ATOM 935 O O . GLY A 1 122 ? 3.701 19.952 -10.094 1.00 74.06 122 GLY A O 1
ATOM 936 N N . LEU A 1 123 ? 2.262 19.121 -8.563 1.00 84.25 123 LEU A N 1
ATOM 937 C CA . LEU A 1 123 ? 1.546 18.196 -9.441 1.00 84.25 123 LEU A CA 1
ATOM 938 C C . LEU A 1 123 ? 0.047 18.486 -9.401 1.00 84.25 123 LEU A C 1
ATOM 940 O O . LEU A 1 123 ? -0.502 18.742 -8.328 1.00 84.25 123 LEU A O 1
ATOM 944 N N . GLU A 1 124 ? -0.599 18.439 -10.563 1.00 86.44 124 GLU A N 1
ATOM 945 C CA . GLU A 1 124 ? -2.050 18.588 -10.696 1.00 86.44 124 GLU A CA 1
ATOM 946 C C . GLU A 1 124 ? -2.650 17.350 -11.360 1.00 86.44 124 GLU A C 1
ATOM 948 O O . GLU A 1 124 ? -2.048 16.741 -12.245 1.00 86.44 124 GLU A O 1
ATOM 953 N N . GLU A 1 125 ? -3.831 16.944 -10.895 1.00 87.88 125 GLU A N 1
ATOM 954 C CA . GLU A 1 125 ? -4.551 15.814 -11.473 1.00 87.88 125 GLU A CA 1
ATOM 955 C C . GLU A 1 125 ? -5.082 16.189 -12.856 1.00 87.88 125 GLU A C 1
ATOM 957 O O . GLU A 1 125 ? -5.910 17.088 -13.004 1.00 87.88 125 GLU A O 1
ATOM 962 N N . ARG A 1 126 ? -4.642 15.451 -13.874 1.00 86.81 126 ARG A N 1
ATOM 963 C CA . ARG A 1 126 ? -5.075 15.654 -15.259 1.00 86.81 126 ARG A CA 1
ATOM 964 C C . ARG A 1 126 ? -6.444 15.031 -15.533 1.00 86.81 126 ARG A C 1
ATOM 966 O O . ARG A 1 126 ? -7.190 15.480 -16.403 1.00 86.81 126 ARG A O 1
ATOM 973 N N . ALA A 1 127 ? -6.763 13.953 -14.820 1.00 85.00 127 ALA A N 1
ATOM 974 C CA . ALA A 1 127 ? -8.002 13.206 -14.969 1.00 85.00 127 ALA A CA 1
ATOM 975 C C . ALA A 1 127 ? -8.416 12.557 -13.639 1.00 85.00 127 ALA A C 1
ATOM 977 O O . ALA A 1 127 ? -7.550 12.256 -12.817 1.00 85.00 127 ALA A O 1
ATOM 978 N N . PRO A 1 128 ? -9.718 12.264 -13.449 1.00 87.75 128 PRO A N 1
ATOM 979 C CA . PRO A 1 128 ? -10.182 11.547 -12.270 1.00 87.75 128 PRO A CA 1
ATOM 980 C C . PRO A 1 128 ? -9.485 10.184 -12.103 1.00 87.75 128 PRO A C 1
ATOM 982 O O . PRO A 1 128 ? -9.243 9.509 -13.115 1.00 87.75 128 PRO A O 1
ATOM 985 N N . PRO A 1 129 ? -9.242 9.732 -10.857 1.00 90.75 129 PRO A N 1
ATOM 986 C CA . PRO A 1 129 ? -8.667 8.421 -10.580 1.00 90.75 129 PRO A CA 1
ATOM 987 C C . PRO A 1 129 ? -9.442 7.287 -11.259 1.00 90.75 129 PRO A C 1
ATOM 989 O O . PRO A 1 129 ? -10.676 7.246 -11.231 1.00 90.75 129 PRO A O 1
ATOM 992 N N . LYS A 1 130 ? -8.721 6.325 -11.838 1.00 93.25 130 LYS A N 1
ATOM 993 C CA . LYS A 1 130 ? -9.297 5.135 -12.478 1.00 93.25 130 LYS A CA 1
ATOM 994 C C . LYS A 1 130 ? -8.824 3.876 -11.776 1.00 93.25 130 LYS A C 1
ATOM 996 O O . LYS A 1 130 ? -7.648 3.734 -11.466 1.00 93.25 130 LYS A O 1
ATOM 1001 N N . GLN A 1 131 ? -9.732 2.928 -11.579 1.00 94.38 131 GLN A N 1
ATOM 1002 C CA . GLN A 1 131 ? -9.373 1.608 -11.070 1.00 94.38 131 GLN A CA 1
ATOM 1003 C C . GLN A 1 131 ? -9.024 0.682 -12.229 1.00 94.38 131 GLN A C 1
ATOM 1005 O O . GLN A 1 131 ? -9.810 0.503 -13.159 1.00 94.38 131 GLN A O 1
ATOM 1010 N N . ILE A 1 132 ? -7.843 0.082 -12.158 1.00 94.19 132 ILE A N 1
ATOM 1011 C CA . ILE A 1 132 ? -7.327 -0.843 -13.159 1.00 94.19 132 ILE A CA 1
ATOM 1012 C C . ILE A 1 132 ? -7.113 -2.192 -12.494 1.00 94.19 132 ILE A C 1
ATOM 1014 O O . ILE A 1 132 ? -6.513 -2.294 -11.423 1.00 94.19 132 ILE A O 1
ATOM 1018 N N . ARG A 1 133 ? -7.597 -3.251 -13.142 1.00 94.75 133 ARG A N 1
ATOM 1019 C CA . ARG A 1 133 ? -7.339 -4.615 -12.690 1.00 94.75 133 ARG A CA 1
ATOM 1020 C C . ARG A 1 133 ? -5.885 -4.975 -12.958 1.00 94.75 133 ARG A C 1
ATOM 1022 O O . ARG A 1 133 ? -5.443 -4.952 -14.105 1.00 94.75 133 ARG A O 1
ATOM 1029 N N . VAL A 1 134 ? -5.175 -5.371 -11.909 1.00 91.94 134 VAL A N 1
ATOM 1030 C CA . VAL A 1 134 ? -3.818 -5.901 -12.013 1.00 91.94 134 VAL A CA 1
ATOM 1031 C C . VAL A 1 134 ? -3.906 -7.425 -12.044 1.00 91.94 134 VAL A C 1
ATOM 1033 O O . VAL A 1 134 ? -4.355 -8.028 -11.066 1.00 91.94 134 VAL A O 1
ATOM 1036 N N . PRO A 1 135 ? -3.513 -8.080 -13.149 1.00 90.81 135 PRO A N 1
ATOM 1037 C CA . PRO A 1 135 ? -3.513 -9.531 -13.211 1.00 90.81 135 PRO A CA 1
ATOM 1038 C C . PRO A 1 135 ? -2.426 -10.072 -12.278 1.00 90.81 135 PRO A C 1
ATOM 1040 O O . PRO A 1 135 ? -1.235 -9.887 -12.514 1.00 90.81 135 PRO A O 1
ATOM 1043 N N . VAL A 1 136 ? -2.849 -10.744 -11.211 1.00 90.12 136 VAL A N 1
ATOM 1044 C CA . VAL A 1 136 ? -1.960 -11.506 -10.331 1.00 90.12 136 VAL A CA 1
ATOM 1045 C C . VAL A 1 136 ? -2.039 -12.968 -10.739 1.00 90.12 136 VAL A C 1
ATOM 1047 O O . VAL A 1 136 ? -3.133 -13.498 -10.940 1.00 90.12 136 VAL A O 1
ATOM 1050 N N . ASP A 1 137 ? -0.887 -13.625 -10.854 1.00 90.56 137 ASP A N 1
ATOM 1051 C CA . ASP A 1 137 ? -0.847 -15.071 -11.040 1.00 90.56 137 ASP A CA 1
ATOM 1052 C C . ASP A 1 137 ? -1.360 -15.765 -9.770 1.00 90.56 137 ASP A C 1
ATOM 1054 O O . ASP A 1 137 ? -0.713 -15.767 -8.720 1.00 90.56 137 ASP A O 1
ATOM 1058 N N . ARG A 1 138 ? -2.558 -16.339 -9.881 1.00 91.31 138 ARG A N 1
ATOM 1059 C CA . ARG A 1 138 ? -3.238 -17.079 -8.813 1.00 91.31 138 ARG A CA 1
ATOM 1060 C C . ARG A 1 138 ? -3.175 -18.591 -9.017 1.00 91.31 138 ARG A C 1
ATOM 1062 O O . ARG A 1 138 ? -3.835 -19.320 -8.291 1.00 91.31 138 ARG A O 1
ATOM 1069 N N . SER A 1 139 ? -2.381 -19.086 -9.969 1.00 92.62 139 SER A N 1
ATOM 1070 C CA . SER A 1 139 ? -2.297 -20.521 -10.291 1.00 92.62 139 SER A CA 1
ATOM 1071 C C . SER A 1 139 ? -1.893 -21.400 -9.102 1.00 92.62 139 SER A C 1
ATOM 1073 O O . SER A 1 139 ? -2.258 -22.570 -9.042 1.00 92.62 139 SER A O 1
ATOM 1075 N N . ARG A 1 140 ? -1.153 -20.835 -8.140 1.00 92.62 140 ARG A N 1
ATOM 1076 C CA . ARG A 1 140 ? -0.708 -21.517 -6.914 1.00 92.62 140 ARG A CA 1
ATOM 1077 C C . ARG A 1 140 ? -1.637 -21.312 -5.716 1.00 92.62 140 ARG A C 1
ATOM 1079 O O . ARG A 1 140 ? -1.309 -21.758 -4.618 1.00 92.62 140 ARG A O 1
ATOM 1086 N N . TRP A 1 141 ? -2.738 -20.588 -5.894 1.00 94.19 141 TRP A N 1
ATOM 1087 C CA . TRP A 1 141 ? -3.666 -20.275 -4.817 1.00 94.19 141 TRP A CA 1
ATOM 1088 C C . TRP A 1 141 ? -4.697 -21.392 -4.706 1.00 94.19 141 TRP A C 1
ATOM 1090 O O . TRP A 1 141 ? -5.264 -21.837 -5.701 1.00 94.19 141 TRP A O 1
ATOM 1100 N N . ARG A 1 142 ? -4.952 -21.826 -3.478 1.00 95.06 142 ARG A N 1
ATOM 1101 C CA . ARG A 1 142 ? -5.998 -22.780 -3.134 1.00 95.06 142 ARG A CA 1
ATOM 1102 C C . ARG A 1 142 ? -7.130 -22.022 -2.462 1.00 95.06 142 ARG A C 1
ATOM 1104 O O . ARG A 1 142 ? -7.055 -21.674 -1.281 1.00 95.06 142 ARG A O 1
ATOM 1111 N N . ASP A 1 143 ? -8.135 -21.671 -3.254 1.00 92.50 143 ASP A N 1
ATOM 1112 C CA . ASP A 1 143 ? -9.283 -20.899 -2.788 1.00 92.50 143 ASP A CA 1
ATOM 1113 C C . ASP A 1 143 ? -10.141 -21.728 -1.814 1.00 92.50 143 ASP A C 1
ATOM 1115 O O . ASP A 1 143 ? -10.351 -22.923 -2.001 1.00 92.50 143 ASP A O 1
ATOM 1119 N N . GLY A 1 144 ? -10.665 -21.094 -0.762 1.00 88.56 144 GLY A N 1
ATOM 1120 C CA . GLY A 1 144 ? -11.611 -21.732 0.162 1.00 88.56 144 GLY A CA 1
ATOM 1121 C C . GLY A 1 144 ? -11.009 -22.693 1.196 1.00 88.56 144 GLY A C 1
ATOM 1122 O O . GLY A 1 144 ? -11.742 -23.220 2.036 1.00 88.56 144 GLY A O 1
ATOM 1123 N N . GLU A 1 145 ? -9.694 -22.905 1.185 1.00 93.06 145 GLU A N 1
ATOM 1124 C CA . GLU A 1 145 ? -9.012 -23.793 2.137 1.00 93.06 145 GLU A CA 1
ATOM 1125 C C . GLU A 1 145 ? -8.544 -23.081 3.414 1.00 93.06 145 GLU A C 1
ATOM 1127 O O . GLU A 1 145 ? -8.318 -23.727 4.435 1.00 93.06 145 GLU A O 1
ATOM 1132 N N . GLY A 1 146 ? -8.431 -21.753 3.385 1.00 93.62 146 GLY A N 1
ATOM 1133 C CA . GLY A 1 146 ? -7.988 -20.958 4.523 1.00 93.62 146 GLY A CA 1
ATOM 1134 C C . GLY A 1 146 ? -9.068 -20.720 5.584 1.00 93.62 146 GLY A C 1
ATOM 1135 O O . GLY A 1 146 ? -10.215 -21.167 5.457 1.00 93.62 146 GLY A O 1
ATOM 1136 N N . PRO A 1 147 ? -8.715 -19.979 6.651 1.00 94.19 147 PRO A N 1
ATOM 1137 C CA . PRO A 1 147 ? -9.662 -19.625 7.698 1.00 94.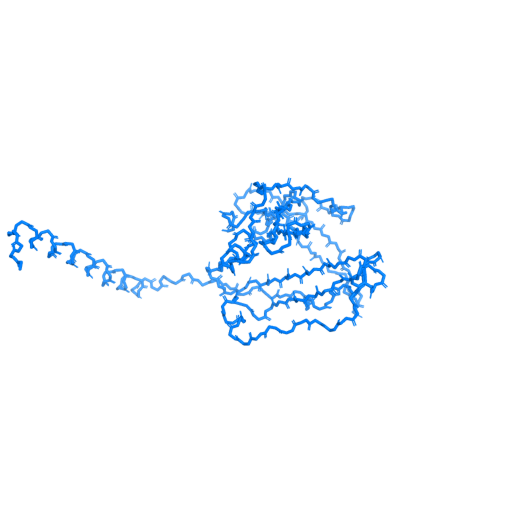19 147 PRO A CA 1
ATOM 1138 C C . PRO A 1 147 ? -10.812 -18.766 7.157 1.00 94.19 147 PRO A C 1
ATOM 1140 O O . PRO A 1 147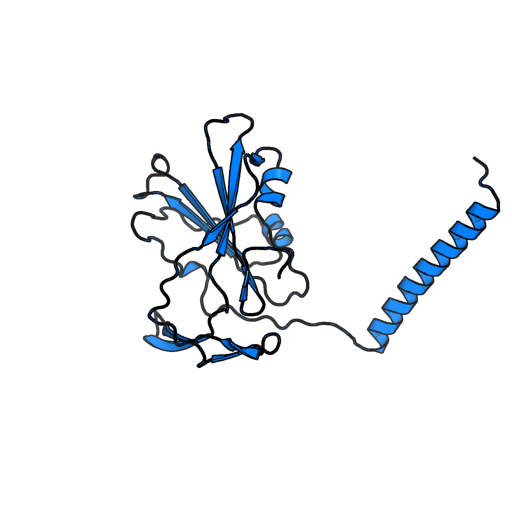 ? -10.710 -18.110 6.118 1.00 94.19 147 PRO A O 1
ATOM 1143 N N . THR A 1 148 ? -11.927 -18.757 7.880 1.00 94.25 148 THR A N 1
ATOM 1144 C CA . THR A 1 148 ? -13.090 -17.939 7.528 1.00 94.25 148 THR A CA 1
ATOM 1145 C C . THR A 1 148 ? -12.872 -16.489 7.964 1.00 94.25 148 THR A C 1
ATOM 1147 O O . THR A 1 148 ? -12.582 -16.218 9.129 1.00 94.25 148 THR A O 1
ATOM 1150 N N . ASN A 1 149 ? -13.050 -15.540 7.046 1.00 89.94 149 ASN A N 1
ATOM 1151 C CA . ASN A 1 149 ? -13.158 -14.124 7.373 1.00 89.94 149 ASN A CA 1
ATOM 1152 C C . ASN A 1 149 ? -14.458 -13.889 8.160 1.00 89.94 149 ASN A C 1
ATOM 1154 O O . ASN A 1 149 ? -15.548 -14.121 7.643 1.00 89.94 149 ASN A O 1
ATOM 1158 N N . LEU A 1 150 ? -14.353 -13.412 9.402 1.00 87.38 150 LEU A N 1
ATOM 1159 C CA . LEU A 1 150 ? -15.510 -13.234 10.289 1.00 87.38 150 LEU A CA 1
ATOM 1160 C C . LEU A 1 150 ? -16.492 -12.151 9.819 1.00 87.38 150 LEU A C 1
ATOM 1162 O O . LEU A 1 150 ? -17.671 -12.226 10.145 1.00 87.38 150 LEU A O 1
ATOM 1166 N N . ALA A 1 151 ? -16.025 -11.156 9.063 1.00 84.94 151 ALA A N 1
ATOM 1167 C CA . ALA A 1 151 ? -16.863 -10.058 8.590 1.00 84.94 151 ALA A CA 1
ATOM 1168 C C . ALA A 1 151 ? -17.666 -10.428 7.333 1.00 84.94 151 ALA A C 1
ATOM 1170 O O . ALA A 1 151 ? -18.792 -9.970 7.172 1.00 84.94 151 ALA A O 1
ATOM 1171 N N . SER A 1 152 ? -17.099 -11.237 6.431 1.00 87.56 152 SER A N 1
ATOM 1172 C CA . SER A 1 152 ? -17.749 -11.611 5.166 1.00 87.56 152 SER A CA 1
ATOM 1173 C C . SER A 1 152 ? -18.266 -13.048 5.113 1.00 87.56 152 SER A C 1
ATOM 1175 O O . SER A 1 152 ? -19.024 -13.377 4.206 1.00 87.56 152 SER A O 1
ATOM 1177 N N . GLY A 1 153 ? -17.822 -13.927 6.015 1.00 91.44 153 GLY A N 1
ATOM 1178 C CA . GLY A 1 153 ? -18.085 -15.369 5.957 1.00 91.44 153 GLY A CA 1
ATOM 1179 C C . GLY A 1 153 ? -17.324 -16.108 4.847 1.00 91.44 153 GLY A C 1
ATOM 1180 O O . GLY A 1 153 ? -17.387 -17.335 4.775 1.00 91.44 153 GLY A O 1
ATOM 1181 N N . ALA A 1 154 ? -16.581 -15.399 3.992 1.00 92.69 154 ALA A N 1
ATOM 1182 C CA . ALA A 1 154 ? -15.781 -16.006 2.936 1.00 92.69 154 ALA A CA 1
ATOM 1183 C C . ALA A 1 154 ? -14.498 -16.621 3.506 1.00 92.69 154 ALA A C 1
ATOM 1185 O O . ALA A 1 154 ? -13.892 -16.082 4.433 1.00 92.69 154 ALA A O 1
ATOM 1186 N N . ARG A 1 155 ? -14.051 -17.735 2.931 1.00 95.00 155 ARG A N 1
ATOM 1187 C CA . ARG A 1 155 ? -12.788 -18.374 3.308 1.00 95.00 155 ARG A CA 1
ATOM 1188 C C . ARG A 1 155 ? -11.620 -17.814 2.510 1.00 95.00 155 ARG A C 1
ATOM 1190 O O . ARG A 1 155 ? -11.729 -17.658 1.295 1.00 95.00 155 ARG A O 1
ATOM 1197 N N . TYR A 1 156 ? -10.515 -17.529 3.192 1.00 95.62 156 TYR A N 1
ATOM 1198 C CA . TYR A 1 156 ? -9.308 -17.017 2.549 1.00 95.62 156 TYR A CA 1
ATOM 1199 C C . TYR A 1 156 ? -8.669 -18.057 1.617 1.00 95.62 156 TYR A C 1
ATOM 1201 O O . TYR A 1 156 ? -8.704 -19.251 1.925 1.00 95.62 156 TYR A O 1
ATOM 1209 N N . PRO A 1 157 ? -8.035 -17.630 0.514 1.00 95.81 157 PRO A N 1
ATOM 1210 C CA . PRO A 1 157 ? -7.140 -18.492 -0.238 1.00 95.81 157 PRO A CA 1
ATOM 1211 C C . PRO A 1 157 ? -5.867 -18.791 0.561 1.00 95.81 157 PRO A C 1
ATOM 1213 O O . PRO A 1 157 ? -5.398 -17.958 1.344 1.00 95.81 157 PRO A O 1
ATOM 1216 N N . LEU A 1 158 ? -5.286 -19.964 0.326 1.00 96.19 158 LEU A N 1
ATOM 1217 C CA . LEU A 1 158 ? -3.961 -20.338 0.819 1.00 96.19 158 LEU A CA 1
ATOM 1218 C C . LEU A 1 158 ? -2.976 -20.468 -0.339 1.00 96.19 158 LEU A C 1
ATOM 1220 O O . LEU A 1 158 ? -3.344 -20.870 -1.438 1.00 96.19 158 LEU A O 1
ATOM 1224 N N . ALA A 1 159 ? -1.708 -20.185 -0.085 1.00 94.88 159 ALA A N 1
ATOM 1225 C CA . ALA A 1 159 ? -0.616 -20.597 -0.953 1.00 94.88 159 ALA A CA 1
ATOM 1226 C C . ALA A 1 159 ? 0.499 -21.209 -0.113 1.00 94.88 159 ALA A C 1
ATOM 1228 O O . ALA A 1 159 ? 0.749 -20.782 1.013 1.00 94.88 159 ALA A O 1
ATOM 1229 N N . THR A 1 160 ? 1.181 -22.198 -0.677 1.00 93.31 160 THR A N 1
ATOM 1230 C CA . THR A 1 160 ? 2.389 -22.758 -0.075 1.00 93.31 160 THR A CA 1
ATOM 1231 C C . THR A 1 160 ? 3.593 -22.024 -0.644 1.00 93.31 160 THR A C 1
ATOM 1233 O O . THR A 1 160 ? 3.785 -21.988 -1.863 1.00 93.31 160 THR A O 1
ATOM 1236 N N . VAL A 1 161 ? 4.395 -21.434 0.234 1.00 89.81 161 VAL A N 1
ATOM 1237 C CA . VAL A 1 161 ? 5.651 -20.767 -0.119 1.00 89.81 161 VAL A CA 1
ATOM 1238 C C . VAL A 1 161 ? 6.802 -21.502 0.547 1.00 89.81 161 VAL A C 1
ATOM 1240 O O . VAL A 1 161 ? 6.648 -22.042 1.638 1.00 89.81 161 VAL A O 1
ATOM 1243 N N . ALA A 1 162 ? 7.944 -21.564 -0.128 1.00 87.69 162 ALA A N 1
ATOM 1244 C CA . ALA A 1 162 ? 9.164 -22.076 0.473 1.00 87.69 162 ALA A CA 1
ATOM 1245 C C . ALA A 1 162 ? 9.971 -20.896 1.009 1.00 87.69 162 ALA A C 1
ATOM 1247 O O . ALA A 1 162 ? 10.211 -19.942 0.268 1.00 87.69 162 ALA A O 1
ATOM 1248 N N . ASP A 1 163 ? 10.393 -20.981 2.265 1.00 81.25 163 ASP A N 1
ATOM 1249 C CA . ASP A 1 163 ? 11.368 -20.056 2.831 1.00 81.25 163 ASP A CA 1
ATOM 1250 C C . ASP A 1 163 ? 12.663 -20.125 1.994 1.00 81.25 163 ASP A C 1
ATOM 1252 O O . ASP A 1 163 ? 13.176 -21.224 1.744 1.00 81.25 163 ASP A O 1
ATOM 1256 N N . PRO A 1 164 ? 13.201 -18.988 1.525 1.00 73.19 164 PRO A N 1
ATOM 1257 C CA . PRO A 1 164 ? 14.321 -18.980 0.588 1.00 73.19 164 PRO A CA 1
ATOM 1258 C C . PRO A 1 164 ? 15.636 -19.482 1.200 1.00 73.19 164 PRO A C 1
ATOM 1260 O O . PRO A 1 164 ? 16.547 -19.848 0.458 1.00 73.19 164 PRO A O 1
ATOM 1263 N N . VAL A 1 165 ? 15.755 -19.495 2.531 1.00 78.31 165 VAL A N 1
ATOM 1264 C CA . VAL A 1 165 ? 16.970 -19.886 3.256 1.00 78.31 165 VAL A CA 1
ATOM 1265 C C . VAL A 1 165 ? 16.845 -21.304 3.803 1.00 78.31 165 VAL A C 1
ATOM 1267 O O . VAL A 1 165 ? 17.740 -22.125 3.619 1.00 78.31 165 VAL A O 1
ATOM 1270 N N . THR A 1 166 ? 15.741 -21.605 4.483 1.00 85.44 166 THR A N 1
ATOM 1271 C CA . THR A 1 166 ? 15.528 -22.899 5.146 1.00 85.44 166 THR A CA 1
ATOM 1272 C C . THR A 1 166 ? 14.883 -23.936 4.232 1.00 85.44 166 THR A C 1
ATOM 1274 O O . THR A 1 166 ? 14.870 -25.117 4.577 1.00 85.44 166 THR A O 1
ATOM 1277 N N . LEU A 1 167 ? 14.342 -23.512 3.080 1.00 85.25 167 LEU A N 1
ATOM 1278 C CA . LEU A 1 167 ? 13.552 -24.327 2.147 1.00 85.25 167 LEU A CA 1
ATOM 1279 C C . LEU A 1 167 ? 12.312 -24.970 2.782 1.00 85.25 167 LEU A C 1
ATOM 1281 O O . LEU A 1 167 ? 11.669 -25.827 2.167 1.00 85.25 167 LEU A O 1
ATOM 1285 N N . ARG A 1 168 ? 11.950 -24.565 4.004 1.00 89.38 168 ARG A N 1
ATOM 1286 C CA . ARG A 1 168 ? 10.755 -25.055 4.678 1.00 89.38 168 ARG A CA 1
ATOM 1287 C C . ARG A 1 168 ? 9.529 -24.537 3.944 1.00 89.38 168 ARG A C 1
ATOM 1289 O O . ARG A 1 168 ? 9.457 -23.365 3.586 1.00 89.38 168 ARG A O 1
ATOM 1296 N N . GLN A 1 169 ? 8.567 -25.423 3.725 1.00 91.25 169 GLN A N 1
ATOM 1297 C CA . GLN A 1 169 ? 7.283 -25.043 3.162 1.00 91.25 169 GLN A CA 1
ATOM 1298 C C . GLN A 1 169 ? 6.373 -24.510 4.262 1.00 91.25 169 GLN A C 1
ATOM 1300 O O . GLN A 1 169 ? 6.073 -25.230 5.212 1.00 91.25 169 GLN A O 1
ATOM 1305 N N . ASP A 1 170 ? 5.919 -23.276 4.088 1.00 89.81 170 ASP A N 1
ATOM 1306 C CA . ASP A 1 170 ? 4.990 -22.600 4.980 1.00 89.81 170 ASP A CA 1
ATOM 1307 C C . ASP A 1 170 ? 3.699 -22.251 4.228 1.00 89.81 170 ASP A C 1
ATOM 1309 O O . ASP A 1 170 ? 3.694 -21.946 3.030 1.00 89.81 170 ASP A O 1
ATOM 1313 N N . GLU A 1 171 ? 2.577 -22.297 4.944 1.00 92.19 171 GLU A N 1
ATOM 1314 C CA . GLU A 1 171 ? 1.284 -21.881 4.410 1.00 92.19 171 GLU A CA 1
ATOM 1315 C C . GLU A 1 171 ? 1.033 -20.395 4.665 1.00 92.19 171 GLU A C 1
ATOM 1317 O O . GLU A 1 171 ? 1.120 -19.883 5.785 1.00 92.19 171 GLU A O 1
ATOM 1322 N N . VAL A 1 172 ? 0.675 -19.693 3.596 1.00 92.12 172 VAL A N 1
ATOM 1323 C CA . VAL A 1 172 ? 0.388 -18.267 3.599 1.00 92.12 172 VAL A CA 1
ATOM 1324 C C . VAL A 1 172 ? -1.078 -18.049 3.280 1.00 92.12 172 VAL A C 1
ATOM 1326 O O . VAL A 1 172 ? -1.559 -18.387 2.202 1.00 92.12 172 VAL A O 1
ATOM 1329 N N . VAL A 1 173 ? -1.776 -17.431 4.230 1.00 93.56 173 VAL A N 1
ATOM 1330 C CA . VAL A 1 173 ? -3.119 -16.887 4.024 1.00 93.56 173 VAL A CA 1
ATOM 1331 C C . VAL A 1 173 ? -3.026 -15.646 3.144 1.00 93.56 173 VAL A C 1
ATOM 1333 O O . VAL A 1 173 ? -2.274 -14.718 3.455 1.00 93.56 173 VAL A O 1
ATOM 1336 N N . LEU A 1 174 ? -3.791 -15.643 2.059 1.00 94.12 174 LEU A N 1
ATOM 1337 C CA . LEU A 1 174 ? -3.822 -14.585 1.058 1.00 94.12 174 LEU A CA 1
ATOM 1338 C C . LEU A 1 174 ? -5.077 -13.719 1.216 1.00 94.12 174 LEU A C 1
ATOM 1340 O O . LEU A 1 174 ? -6.092 -14.184 1.745 1.00 94.12 174 LEU A O 1
ATOM 1344 N N . PRO A 1 175 ? -5.037 -12.452 0.777 1.00 93.38 175 PRO A N 1
ATOM 1345 C CA . PRO A 1 175 ? -6.182 -11.570 0.906 1.00 93.38 175 PRO A CA 1
ATOM 1346 C C . PRO A 1 175 ? -7.315 -11.935 -0.063 1.00 93.38 175 PRO A C 1
ATOM 1348 O O . PRO A 1 175 ? -7.098 -12.464 -1.152 1.00 93.38 175 PRO A O 1
ATOM 1351 N N . LEU A 1 176 ? -8.543 -11.609 0.336 1.00 92.56 176 LEU A N 1
ATOM 1352 C CA . LEU A 1 176 ? -9.740 -11.717 -0.496 1.00 92.56 176 LEU A CA 1
ATOM 1353 C C . LEU A 1 176 ? -9.869 -10.524 -1.451 1.00 92.56 176 LEU A C 1
ATOM 1355 O O . LEU A 1 176 ? -9.521 -9.394 -1.102 1.00 92.56 176 LEU A O 1
ATOM 1359 N N . GLY A 1 177 ? -10.510 -10.766 -2.594 1.00 89.44 177 GLY A N 1
ATOM 1360 C CA . GLY A 1 177 ? -10.876 -9.739 -3.571 1.00 89.44 177 GLY A CA 1
ATOM 1361 C C . GLY A 1 177 ? -10.038 -9.781 -4.845 1.00 89.44 177 GLY A C 1
ATOM 1362 O O . GLY A 1 177 ? -9.065 -10.525 -4.953 1.00 89.44 177 GLY A O 1
ATOM 1363 N N . GLU A 1 178 ? -10.458 -8.998 -5.837 1.00 90.56 178 GLU A N 1
ATOM 1364 C CA . GLU A 1 178 ? -9.642 -8.737 -7.022 1.00 90.56 178 GLU A CA 1
ATOM 1365 C C . GLU A 1 178 ? -8.533 -7.737 -6.687 1.00 90.56 178 GLU A C 1
ATOM 1367 O O . GLU A 1 178 ? -8.734 -6.808 -5.900 1.00 90.56 178 GLU A O 1
ATOM 1372 N N . THR A 1 179 ? -7.376 -7.890 -7.328 1.00 92.62 179 THR A N 1
ATOM 1373 C CA . THR A 1 179 ? -6.310 -6.891 -7.245 1.00 92.62 179 THR A CA 1
ATOM 1374 C C . THR A 1 179 ? -6.652 -5.719 -8.153 1.00 92.62 179 THR A C 1
ATOM 1376 O O . THR A 1 179 ? -6.444 -5.766 -9.367 1.00 92.62 179 THR A O 1
ATOM 1379 N N . LEU A 1 180 ? -7.207 -4.671 -7.555 1.00 94.50 180 LEU A N 1
ATOM 1380 C CA . LEU A 1 180 ? -7.501 -3.407 -8.219 1.00 94.50 180 LEU A CA 1
ATOM 1381 C C . LEU A 1 180 ? -6.490 -2.357 -7.760 1.00 94.50 180 LEU A C 1
ATOM 1383 O O . LEU A 1 180 ? -6.278 -2.183 -6.563 1.00 94.50 180 LEU A O 1
ATOM 1387 N N . LEU A 1 181 ? -5.888 -1.666 -8.722 1.00 94.38 181 LEU A N 1
ATOM 1388 C CA . LEU A 1 181 ? -4.983 -0.542 -8.518 1.00 94.38 181 LEU A CA 1
ATOM 1389 C C . LEU A 1 181 ? -5.727 0.745 -8.867 1.00 94.38 181 LEU A C 1
ATOM 1391 O O . LEU A 1 181 ? -6.244 0.863 -9.978 1.00 94.38 181 LEU A O 1
ATOM 1395 N N . THR A 1 182 ? -5.757 1.713 -7.959 1.00 95.19 182 THR A N 1
ATOM 1396 C CA . THR A 1 182 ? -6.157 3.078 -8.311 1.00 95.19 182 THR A CA 1
ATOM 1397 C C . THR A 1 182 ? -4.980 3.753 -8.992 1.00 95.19 182 THR A C 1
ATOM 1399 O O . THR A 1 182 ? -3.904 3.842 -8.410 1.00 95.19 182 THR A O 1
ATOM 1402 N N . MET A 1 183 ? -5.183 4.194 -10.230 1.00 94.31 183 MET A N 1
ATOM 1403 C CA . MET A 1 183 ? -4.221 4.926 -11.043 1.00 94.31 183 MET A CA 1
ATOM 1404 C C . MET A 1 183 ? -4.701 6.361 -11.244 1.00 94.31 183 MET A C 1
ATOM 1406 O O . MET A 1 183 ? -5.877 6.599 -11.531 1.00 94.31 183 MET A O 1
ATOM 1410 N N . ILE A 1 184 ? -3.770 7.300 -11.129 1.00 93.00 184 ILE A N 1
ATOM 1411 C CA . ILE A 1 184 ? -3.990 8.730 -11.301 1.00 93.00 184 ILE A CA 1
ATOM 1412 C C . ILE A 1 184 ? -2.918 9.269 -12.242 1.00 93.00 184 ILE A C 1
ATOM 1414 O O . ILE A 1 184 ? -1.738 8.936 -12.115 1.00 93.00 184 ILE A O 1
ATOM 1418 N N . GLU A 1 185 ? -3.354 10.089 -13.191 1.00 92.88 185 GLU A N 1
ATOM 1419 C CA . GLU A 1 185 ? -2.490 10.815 -14.115 1.00 92.88 185 GLU A CA 1
ATOM 1420 C C . GLU A 1 185 ? -2.260 12.225 -13.571 1.00 92.88 185 GLU A C 1
ATOM 1422 O O . GLU A 1 185 ? -3.215 12.976 -13.363 1.00 92.88 185 GLU A O 1
ATOM 1427 N N . PHE A 1 186 ? -0.996 12.576 -13.365 1.00 90.88 186 PHE A N 1
ATOM 1428 C CA . PHE A 1 186 ? -0.569 13.897 -12.932 1.00 90.88 186 PHE A CA 1
ATOM 1429 C C . PHE A 1 186 ? 0.210 14.594 -14.043 1.00 90.88 186 PHE A C 1
ATOM 1431 O O . PHE A 1 186 ? 1.011 13.966 -14.741 1.00 90.88 186 PHE A O 1
ATOM 1438 N N . GLU A 1 187 ? 0.007 15.900 -14.157 1.00 89.50 187 GLU A N 1
ATOM 1439 C CA . GLU A 1 187 ? 0.850 16.793 -14.945 1.00 89.50 187 GLU A CA 1
ATOM 1440 C C . GLU A 1 187 ? 1.675 17.693 -14.025 1.00 89.50 187 GLU A C 1
ATOM 1442 O O . GLU A 1 187 ? 1.263 18.039 -12.910 1.00 89.50 187 GLU A O 1
ATOM 1447 N N . GLN A 1 188 ? 2.871 18.058 -14.480 1.00 85.38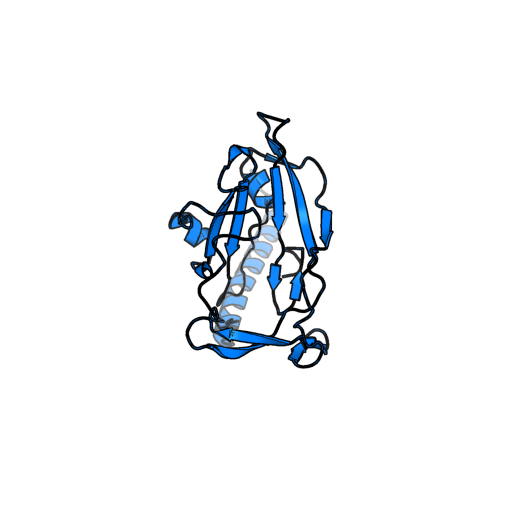 188 GLN A N 1
ATOM 1448 C CA . GLN A 1 188 ? 3.728 18.988 -13.764 1.00 85.38 188 GLN A CA 1
ATOM 1449 C C . GLN A 1 188 ? 3.466 20.411 -14.259 1.00 85.38 188 GLN A C 1
ATOM 1451 O O . GLN A 1 188 ? 3.542 20.686 -15.452 1.00 85.38 188 GLN A O 1
ATOM 1456 N N . LYS A 1 189 ? 3.241 21.354 -13.336 1.00 79.62 189 LYS A N 1
ATOM 1457 C CA . LYS A 1 189 ? 2.936 22.760 -13.680 1.00 79.62 189 LYS A CA 1
ATOM 1458 C C . LYS A 1 189 ? 3.949 23.416 -14.618 1.00 79.62 189 LYS A C 1
ATOM 1460 O O . LYS A 1 189 ? 3.588 24.266 -15.424 1.00 79.62 189 LYS A O 1
ATOM 1465 N N . ASN A 1 190 ? 5.218 23.047 -14.467 1.00 81.94 190 ASN A N 1
ATOM 1466 C CA . ASN A 1 190 ? 6.328 23.646 -15.204 1.00 81.94 190 ASN A CA 1
ATOM 1467 C C . ASN A 1 190 ? 6.706 22.857 -16.467 1.00 81.94 190 ASN A C 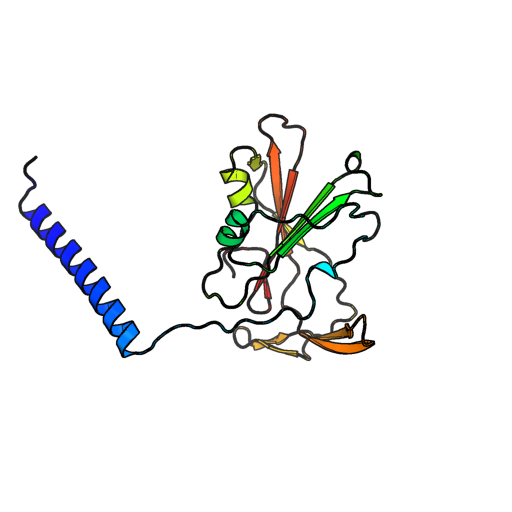1
ATOM 1469 O O . ASN A 1 190 ? 7.477 23.373 -17.271 1.00 81.94 190 ASN A O 1
ATOM 1473 N N . ASP A 1 191 ? 6.193 21.635 -16.628 1.00 82.38 191 ASP A N 1
ATOM 1474 C CA . ASP A 1 191 ? 6.431 20.780 -17.793 1.00 82.38 191 ASP A CA 1
ATOM 1475 C C . ASP A 1 191 ? 5.204 19.881 -18.046 1.00 82.38 191 ASP A C 1
ATOM 1477 O O . ASP A 1 191 ? 5.141 18.747 -17.562 1.00 82.38 191 ASP A O 1
ATOM 1481 N N . PRO A 1 192 ? 4.195 20.387 -18.778 1.00 76.56 192 PRO A N 1
ATOM 1482 C CA . PRO A 1 192 ? 2.965 19.642 -19.041 1.00 76.56 192 PRO A CA 1
ATOM 1483 C C . PRO A 1 192 ? 3.156 18.411 -19.941 1.00 76.56 192 PRO A C 1
ATOM 1485 O O . PRO A 1 192 ? 2.243 17.592 -20.045 1.00 76.56 192 PRO A O 1
ATOM 1488 N N . GLU A 1 193 ? 4.304 18.269 -20.619 1.00 80.44 193 GLU A N 1
ATOM 1489 C CA . GLU A 1 193 ? 4.597 17.085 -21.440 1.00 80.44 193 GLU A CA 1
ATOM 1490 C C . GLU A 1 193 ? 5.067 15.897 -20.586 1.00 80.44 193 GLU A C 1
ATOM 1492 O O . GLU A 1 193 ? 4.944 14.740 -21.006 1.00 80.44 193 GLU A O 1
ATOM 1497 N N . LEU A 1 194 ? 5.546 16.157 -19.364 1.00 81.00 194 LEU A N 1
ATOM 1498 C CA . LEU A 1 194 ? 5.939 15.118 -18.425 1.00 81.00 194 LEU A CA 1
ATOM 1499 C C . LEU A 1 194 ? 4.711 14.537 -17.708 1.00 81.00 194 LEU A C 1
ATOM 1501 O O . LEU A 1 194 ? 4.205 15.083 -16.726 1.00 81.00 194 LEU A O 1
ATOM 1505 N N . LEU A 1 195 ? 4.262 13.373 -18.178 1.00 83.56 195 LEU A N 1
ATOM 1506 C CA . LEU A 1 195 ? 3.197 12.609 -17.534 1.00 83.56 195 LEU A CA 1
ATOM 1507 C C . LEU A 1 195 ? 3.747 11.780 -16.367 1.00 83.56 195 LEU A C 1
ATOM 1509 O O . LEU A 1 195 ? 4.586 10.896 -16.559 1.00 83.56 195 LEU A O 1
ATOM 1513 N N . ILE A 1 196 ? 3.209 12.003 -15.169 1.00 88.31 196 ILE A N 1
ATOM 1514 C CA . ILE A 1 196 ? 3.513 11.204 -13.978 1.00 88.31 196 ILE A CA 1
ATOM 1515 C C . ILE A 1 196 ? 2.306 10.330 -13.648 1.00 88.31 196 ILE A C 1
ATOM 1517 O O . ILE A 1 196 ? 1.182 10.810 -13.528 1.00 88.31 196 ILE A O 1
ATOM 1521 N N . LEU A 1 197 ? 2.537 9.029 -13.478 1.00 91.56 197 LEU A N 1
ATOM 1522 C CA . LEU A 1 197 ? 1.504 8.081 -13.070 1.00 91.56 197 LEU A CA 1
ATOM 1523 C C . LEU A 1 197 ? 1.681 7.727 -11.595 1.00 91.56 197 LEU A C 1
ATOM 1525 O O . LEU A 1 197 ? 2.703 7.163 -11.207 1.00 91.56 197 LEU A O 1
ATOM 1529 N N . GLY A 1 198 ? 0.673 8.028 -10.780 1.00 91.69 198 GLY A N 1
ATOM 1530 C CA . GLY A 1 198 ? 0.580 7.555 -9.401 1.00 91.69 198 GLY A CA 1
ATOM 1531 C C . GLY A 1 198 ? -0.336 6.340 -9.323 1.00 91.69 198 GLY A C 1
ATOM 1532 O O . GLY A 1 198 ? -1.448 6.375 -9.842 1.00 91.69 198 GLY A O 1
ATOM 1533 N N . GLY A 1 199 ? 0.116 5.262 -8.684 1.00 92.94 199 GLY A N 1
ATOM 1534 C CA . GLY A 1 199 ? -0.659 4.034 -8.524 1.00 92.94 199 GLY A CA 1
ATOM 1535 C C . GLY A 1 199 ? -0.623 3.525 -7.090 1.00 92.94 199 GLY A C 1
ATOM 1536 O O . GLY A 1 199 ? 0.449 3.496 -6.490 1.00 92.94 199 GLY A O 1
ATOM 1537 N N . TYR A 1 200 ? -1.761 3.095 -6.542 1.00 94.25 200 TYR A N 1
ATOM 1538 C CA . TYR A 1 200 ? -1.801 2.479 -5.214 1.00 94.25 200 TYR A CA 1
ATOM 1539 C C . TYR A 1 200 ? -2.924 1.448 -5.048 1.00 94.25 200 TYR A C 1
ATOM 1541 O O . TYR A 1 200 ? -3.947 1.469 -5.735 1.00 94.25 200 TYR A O 1
ATOM 1549 N N . PHE A 1 201 ? -2.717 0.536 -4.103 1.00 94.62 201 PHE A N 1
ATOM 1550 C CA . PHE A 1 201 ? -3.731 -0.345 -3.535 1.00 94.62 201 PHE A CA 1
ATOM 1551 C C . PHE A 1 201 ? -3.314 -0.701 -2.107 1.00 94.62 201 PHE A C 1
ATOM 1553 O O . PHE A 1 201 ? -2.153 -0.540 -1.730 1.00 94.62 201 PHE A O 1
ATOM 1560 N N . PHE A 1 202 ? -4.248 -1.224 -1.323 1.00 93.12 202 PHE A N 1
ATOM 1561 C CA . PHE A 1 202 ? -4.001 -1.629 0.053 1.00 93.12 202 PHE A CA 1
ATOM 1562 C C . PHE A 1 202 ? -4.363 -3.084 0.277 1.00 93.12 202 PHE A C 1
ATOM 1564 O O . PHE A 1 202 ? -5.296 -3.611 -0.331 1.00 93.12 202 PHE A O 1
ATOM 1571 N N . VAL A 1 203 ? -3.650 -3.707 1.212 1.00 91.38 203 VAL A N 1
ATOM 1572 C CA . VAL A 1 203 ? -4.053 -4.970 1.824 1.00 91.38 203 VAL A CA 1
ATOM 1573 C C . VAL A 1 203 ? -4.377 -4.688 3.283 1.00 91.38 203 VAL A C 1
ATOM 1575 O O . VAL A 1 203 ? -3.483 -4.446 4.088 1.00 91.38 203 VAL A O 1
ATOM 1578 N N . ALA A 1 204 ? -5.662 -4.707 3.618 1.00 87.19 204 ALA A N 1
ATOM 1579 C CA . ALA A 1 204 ? -6.153 -4.381 4.948 1.00 87.19 204 ALA A CA 1
ATOM 1580 C C . ALA A 1 204 ? -7.271 -5.331 5.363 1.00 87.19 204 ALA A C 1
ATOM 1582 O O . ALA A 1 204 ? -8.106 -5.723 4.549 1.00 87.19 204 ALA A O 1
ATOM 1583 N N . ASN A 1 205 ? -7.279 -5.729 6.638 1.00 83.62 205 ASN A N 1
ATOM 1584 C CA . ASN A 1 205 ? -8.308 -6.603 7.216 1.00 83.62 205 ASN A CA 1
ATOM 1585 C C . ASN A 1 205 ? -8.549 -7.889 6.389 1.00 83.62 205 ASN A C 1
ATOM 1587 O O . ASN A 1 205 ? -9.677 -8.362 6.242 1.00 83.62 205 ASN A O 1
ATOM 1591 N N . GLY A 1 206 ? -7.467 -8.436 5.816 1.00 87.88 206 GLY A N 1
ATOM 1592 C CA . GLY A 1 206 ? -7.489 -9.629 4.966 1.00 87.88 206 GLY A CA 1
ATOM 1593 C C . GLY A 1 206 ? -8.053 -9.405 3.559 1.00 87.88 206 GLY A C 1
ATOM 1594 O O . GLY A 1 206 ? -8.391 -10.367 2.879 1.00 87.88 206 GLY A O 1
ATOM 1595 N N . ARG A 1 207 ? -8.195 -8.166 3.091 1.00 89.94 207 ARG A N 1
ATOM 1596 C CA . ARG A 1 207 ? -8.785 -7.854 1.784 1.00 89.94 207 ARG A CA 1
ATOM 1597 C C . ARG A 1 207 ? -7.891 -6.921 0.991 1.00 89.94 207 ARG A C 1
ATOM 1599 O O . ARG A 1 207 ? -7.176 -6.109 1.573 1.00 89.94 207 ARG A O 1
ATOM 1606 N N . ILE A 1 208 ? -7.967 -7.026 -0.330 1.00 91.81 208 ILE A N 1
ATOM 1607 C CA . ILE A 1 208 ? -7.407 -6.019 -1.226 1.00 91.81 208 ILE A CA 1
ATOM 1608 C C . ILE A 1 208 ? -8.450 -4.917 -1.421 1.00 91.81 208 ILE A C 1
ATOM 1610 O O . ILE A 1 208 ? -9.624 -5.208 -1.661 1.00 91.81 208 ILE A O 1
ATOM 1614 N N . THR A 1 209 ? -8.028 -3.659 -1.317 1.00 91.12 209 THR A N 1
ATOM 1615 C CA . THR A 1 209 ? -8.868 -2.502 -1.633 1.00 91.12 209 THR A CA 1
ATOM 1616 C C . THR A 1 209 ? -8.095 -1.453 -2.435 1.00 91.12 209 THR A C 1
ATOM 1618 O O . THR A 1 209 ? -6.966 -1.120 -2.073 1.00 91.12 209 THR A O 1
ATOM 1621 N N . PRO A 1 210 ? -8.691 -0.888 -3.500 1.00 91.75 210 PRO A N 1
ATOM 1622 C CA . PRO A 1 210 ? -8.110 0.227 -4.242 1.00 91.75 210 PRO A CA 1
ATOM 1623 C C . PRO A 1 210 ? -8.348 1.589 -3.562 1.00 91.75 210 PRO A C 1
ATOM 1625 O O . PRO A 1 210 ? -7.962 2.612 -4.110 1.00 91.75 210 PRO A O 1
ATOM 1628 N N . SER A 1 211 ? -9.022 1.640 -2.407 1.00 86.81 211 SER A N 1
ATOM 1629 C CA . SER A 1 211 ? -9.446 2.888 -1.756 1.00 86.81 211 SER A CA 1
ATOM 1630 C C . SER A 1 211 ? -8.970 2.978 -0.312 1.00 86.81 211 SER A C 1
ATOM 1632 O O . SER A 1 211 ? -9.162 2.040 0.466 1.00 86.81 211 SER A O 1
ATOM 1634 N N . ALA A 1 212 ? -8.444 4.149 0.058 1.00 82.25 212 ALA A N 1
ATOM 1635 C CA . ALA A 1 212 ? -8.102 4.496 1.437 1.00 82.25 212 ALA A CA 1
ATOM 1636 C C . ALA A 1 212 ? -9.325 4.600 2.368 1.00 82.25 212 ALA A C 1
ATOM 1638 O O . ALA A 1 212 ? -9.180 4.486 3.578 1.00 82.25 212 ALA A O 1
ATOM 1639 N N . TYR A 1 213 ? -10.530 4.798 1.826 1.00 79.31 213 TYR A N 1
ATOM 1640 C CA . TYR A 1 213 ? -11.768 4.908 2.614 1.00 79.31 213 TYR A CA 1
ATOM 1641 C C . TYR A 1 213 ? -12.373 3.553 2.999 1.00 79.31 213 TYR A C 1
ATOM 1643 O O . TYR A 1 213 ? -13.401 3.504 3.669 1.00 79.31 213 TYR A O 1
ATOM 1651 N N . SER A 1 214 ? -11.792 2.456 2.517 1.00 68.38 214 SER A N 1
ATOM 1652 C CA . SER A 1 214 ? -12.299 1.095 2.731 1.00 68.38 214 SER A CA 1
ATOM 1653 C C . SER A 1 214 ? -11.381 0.255 3.626 1.00 68.38 214 SER A C 1
ATOM 1655 O O . SER A 1 214 ? -11.501 -0.972 3.630 1.00 68.38 214 SER A O 1
ATOM 1657 N N . ILE A 1 215 ? -10.449 0.912 4.323 1.00 59.47 215 ILE A N 1
ATOM 1658 C CA . ILE A 1 215 ? -9.466 0.327 5.244 1.00 59.47 215 ILE A CA 1
ATOM 1659 C C . ILE A 1 215 ? -9.993 0.381 6.675 1.00 59.47 215 ILE A C 1
ATOM 1661 O O . ILE A 1 215 ? -10.600 1.414 7.029 1.00 59.47 215 ILE A O 1
#

pLDDT: mean 88.1, std 7.69, range [51.22, 96.88]

Solvent-accessible surface area (backbone atoms only — not comparable to full-atom values): 13030 Å² total; per-residue (Å²): 138,83,80,56,71,67,58,53,52,53,49,50,52,51,52,50,50,52,50,49,48,55,51,50,51,54,50,49,39,62,75,66,66,66,65,92,76,48,75,61,68,79,74,94,64,67,72,79,74,59,73,58,58,58,91,58,35,22,40,86,66,77,69,57,79,75,55,72,69,57,34,60,74,65,69,38,88,50,59,44,34,41,57,29,11,43,81,57,36,59,93,78,36,71,45,82,46,76,47,78,53,83,57,49,62,87,80,79,79,79,90,46,58,84,59,57,44,42,71,67,71,56,35,45,77,75,50,81,75,43,78,42,80,51,90,70,91,54,90,70,50,41,73,62,72,32,67,66,40,85,89,76,68,48,42,23,26,28,30,79,43,61,42,93,84,79,61,47,78,44,81,40,81,43,60,42,72,69,54,36,32,28,36,33,45,29,31,28,84,92,42,73,83,51,76,43,79,41,72,46,61,44,81,46,98,60,24,44,38,51,47,84,88,78,104

Nearest PDB structures (foldseek):
  4uxg-assembly2_E  TM=1.696E-01  e=8.318E-01  Tequatrovirus T4
  3brg-assembly1_C  TM=1.503E-01  e=9.709E+00  Mus musculus